Protein AF-A0A661N8D3-F1 (afdb_monomer_lite)

Sequence (312 aa):
MTLRTILSAALLTTVVACGGATPQADSADTAEGDGTEALHVIQIHRPLAAGQRFHVEVEARQLVQTAEAVDNPDEQVIDGFTKDIQVAFAAAVLIREVDDAGRAAQAEMTVETFTDPATGNEILAPGTELVIGWQDDALYVEVNGAAPDAAAMERLHLAFPLERPGSALGDELFGTDTPRAPGETWALHENDVVEDLGDDGYTVTETNLEGETRFVEVSPCGDTECIVLEAAFAAEQAVVAQEWQMAEFEAGRIEALVRIRLPVDAARPVYSEEAMLRGLFAVELHEGDETRQTLVTLSRVRNATYSRLPAE

Structure (mmCIF, N/CA/C/O backbone):
data_AF-A0A661N8D3-F1
#
_entry.id   AF-A0A661N8D3-F1
#
loop_
_atom_site.group_PDB
_atom_site.id
_atom_site.type_symbol
_atom_site.label_atom_id
_atom_site.label_alt_id
_atom_site.label_comp_id
_atom_site.label_asym_id
_atom_site.label_entity_id
_atom_site.label_seq_id
_atom_site.pdbx_PDB_ins_code
_atom_site.Cartn_x
_atom_site.Cartn_y
_atom_site.Cartn_z
_atom_site.occupancy
_atom_site.B_iso_or_equiv
_atom_site.auth_seq_id
_atom_site.auth_comp_id
_atom_site.auth_asym_id
_atom_site.auth_atom_id
_atom_site.pdbx_PDB_model_num
ATOM 1 N N . MET A 1 1 ? 16.935 -5.490 -26.754 1.00 26.64 1 MET A N 1
ATOM 2 C CA . MET A 1 1 ? 15.684 -5.573 -25.971 1.00 26.64 1 MET A CA 1
ATOM 3 C C . MET A 1 1 ? 15.710 -4.359 -25.059 1.00 26.64 1 MET A C 1
ATOM 5 O O . MET A 1 1 ? 16.664 -4.217 -24.316 1.00 26.64 1 MET A O 1
ATOM 9 N N . THR A 1 2 ? 14.831 -3.380 -25.266 1.00 25.19 2 THR A N 1
ATOM 10 C CA . THR A 1 2 ? 14.945 -2.053 -24.629 1.00 25.19 2 THR A CA 1
ATOM 11 C C . THR A 1 2 ? 14.601 -2.110 -23.138 1.00 25.19 2 THR A C 1
ATOM 13 O O . THR A 1 2 ? 13.614 -2.758 -22.780 1.00 25.19 2 THR A O 1
ATOM 16 N N . LEU A 1 3 ? 15.361 -1.366 -22.316 1.00 24.86 3 LEU A N 1
ATOM 17 C CA . LEU A 1 3 ? 15.252 -1.170 -20.851 1.00 24.86 3 LEU A CA 1
ATOM 18 C C . LEU A 1 3 ? 13.801 -1.002 -20.328 1.00 24.86 3 LEU A C 1
ATOM 20 O O . LEU A 1 3 ? 13.484 -1.335 -19.194 1.00 24.86 3 LEU A O 1
ATOM 24 N N . ARG A 1 4 ? 12.885 -0.562 -21.202 1.00 25.77 4 ARG A N 1
ATOM 25 C CA . ARG A 1 4 ? 11.440 -0.383 -20.976 1.00 25.77 4 ARG A CA 1
ATOM 26 C C . ARG A 1 4 ? 10.647 -1.628 -20.542 1.00 25.77 4 ARG A C 1
ATOM 28 O O . ARG A 1 4 ? 9.520 -1.453 -20.099 1.00 25.77 4 ARG A O 1
ATOM 35 N N . THR A 1 5 ? 11.179 -2.845 -20.669 1.00 26.23 5 THR A N 1
ATOM 36 C CA . THR A 1 5 ? 10.395 -4.095 -20.480 1.00 26.23 5 THR A CA 1
ATOM 37 C C . THR A 1 5 ? 10.667 -4.810 -19.145 1.00 26.23 5 THR A C 1
ATOM 39 O O . THR A 1 5 ? 10.106 -5.870 -18.909 1.00 26.23 5 THR A O 1
ATOM 42 N N . ILE A 1 6 ? 11.546 -4.276 -18.288 1.00 29.41 6 ILE A N 1
ATOM 43 C CA . ILE A 1 6 ? 12.192 -5.060 -17.211 1.00 29.41 6 ILE A CA 1
ATOM 44 C C . ILE A 1 6 ? 11.595 -4.800 -15.809 1.00 29.41 6 ILE A C 1
ATOM 46 O O . ILE A 1 6 ? 11.807 -5.578 -14.893 1.00 29.41 6 ILE A O 1
ATOM 50 N N . LEU A 1 7 ? 10.770 -3.766 -15.628 1.00 32.03 7 LEU A N 1
ATOM 51 C CA . LEU A 1 7 ? 10.376 -3.264 -14.297 1.00 32.03 7 LEU A CA 1
ATOM 52 C C . LEU A 1 7 ? 9.053 -3.818 -13.716 1.00 32.03 7 LEU A C 1
ATOM 54 O O . LEU A 1 7 ? 8.391 -3.088 -12.982 1.00 32.03 7 LEU A O 1
ATOM 58 N N . SER A 1 8 ? 8.629 -5.041 -14.055 1.00 30.20 8 SER A N 1
ATOM 59 C CA . SER A 1 8 ? 7.255 -5.508 -13.755 1.00 30.20 8 SER A CA 1
ATOM 60 C C . SER A 1 8 ? 7.133 -6.850 -13.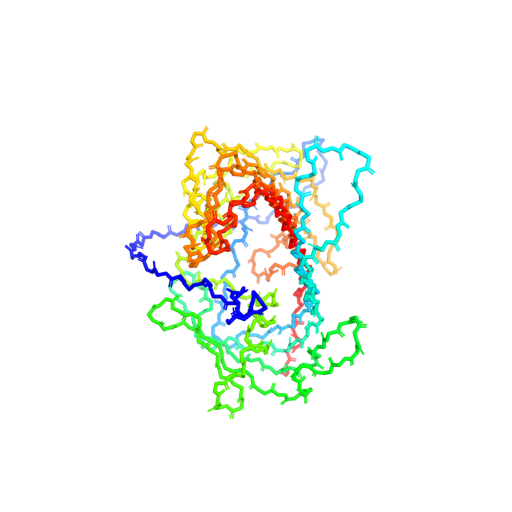018 1.00 30.20 8 SER A C 1
ATOM 62 O O . SER A 1 8 ? 6.081 -7.472 -13.118 1.00 30.20 8 SER A O 1
ATOM 64 N N . ALA A 1 9 ? 8.136 -7.339 -12.283 1.00 28.53 9 ALA A N 1
ATOM 65 C CA . ALA A 1 9 ? 7.948 -8.598 -11.552 1.00 28.53 9 ALA A CA 1
ATOM 66 C C . ALA A 1 9 ? 8.806 -8.707 -10.288 1.00 28.53 9 ALA A C 1
ATOM 68 O O . ALA A 1 9 ? 10.007 -8.933 -10.391 1.00 28.53 9 ALA A O 1
ATOM 69 N N . ALA A 1 10 ? 8.172 -8.645 -9.118 1.00 29.81 10 ALA A N 1
ATOM 70 C CA . ALA A 1 10 ? 8.631 -9.333 -7.915 1.00 29.81 10 ALA A CA 1
ATOM 71 C C . ALA A 1 10 ? 7.440 -10.161 -7.401 1.00 29.81 10 ALA A C 1
ATOM 73 O O . ALA A 1 10 ? 6.351 -9.630 -7.195 1.00 29.81 10 ALA A O 1
ATOM 74 N N . LEU A 1 11 ? 7.631 -11.482 -7.364 1.00 26.36 11 LEU A N 1
ATOM 75 C CA . LEU A 1 11 ? 6.667 -12.520 -6.995 1.00 26.36 11 LEU A CA 1
ATOM 76 C C . LEU A 1 11 ? 7.178 -13.144 -5.686 1.00 26.36 11 LEU A C 1
ATOM 78 O O . LEU A 1 11 ? 8.330 -13.575 -5.650 1.00 26.36 11 LEU A O 1
ATOM 82 N N . LEU A 1 12 ? 6.334 -13.179 -4.654 1.00 25.52 12 LEU A N 1
ATOM 83 C CA . LEU A 1 12 ? 6.641 -13.664 -3.301 1.00 25.52 12 LEU A CA 1
ATOM 84 C C . LEU A 1 12 ? 6.470 -15.194 -3.181 1.00 25.52 12 LEU A C 1
ATOM 86 O O . LEU A 1 12 ? 5.652 -15.782 -3.887 1.00 25.52 12 LEU A O 1
ATOM 90 N N . THR A 1 13 ? 7.208 -15.834 -2.257 1.00 24.78 13 THR A N 1
ATOM 91 C CA . THR A 1 13 ? 7.081 -17.278 -1.940 1.00 24.78 13 THR A CA 1
ATOM 92 C C . THR A 1 13 ? 7.242 -17.608 -0.443 1.00 24.78 13 THR A C 1
ATOM 94 O O . THR A 1 13 ? 8.277 -17.329 0.143 1.00 24.78 13 THR A O 1
ATOM 97 N N . THR A 1 14 ? 6.220 -18.274 0.111 1.00 25.02 14 THR A N 1
ATOM 98 C CA . THR A 1 14 ? 6.056 -19.195 1.271 1.00 25.02 14 THR A CA 1
ATOM 99 C C . THR A 1 14 ? 7.063 -19.301 2.408 1.00 25.02 14 THR A C 1
ATOM 101 O O . THR A 1 14 ? 8.132 -19.881 2.215 1.00 25.02 14 THR A O 1
ATOM 104 N N . VAL A 1 15 ? 6.550 -19.098 3.637 1.00 22.98 15 VAL A N 1
ATOM 105 C CA . VAL A 1 15 ? 6.846 -19.932 4.821 1.00 22.98 15 VAL A CA 1
ATOM 106 C C . VAL A 1 15 ? 5.583 -20.161 5.683 1.00 22.98 15 VAL A C 1
ATOM 108 O O . VAL A 1 15 ? 4.737 -19.293 5.848 1.00 22.98 15 VAL A O 1
ATOM 111 N N . VAL A 1 16 ? 5.455 -21.379 6.220 1.00 26.28 16 VAL A N 1
ATOM 112 C CA . VAL A 1 16 ? 4.363 -21.889 7.071 1.00 26.28 16 VAL A CA 1
ATOM 113 C C . VAL A 1 16 ? 4.779 -21.851 8.545 1.00 26.28 16 VAL A C 1
ATOM 115 O O . VAL A 1 16 ? 5.824 -22.425 8.854 1.00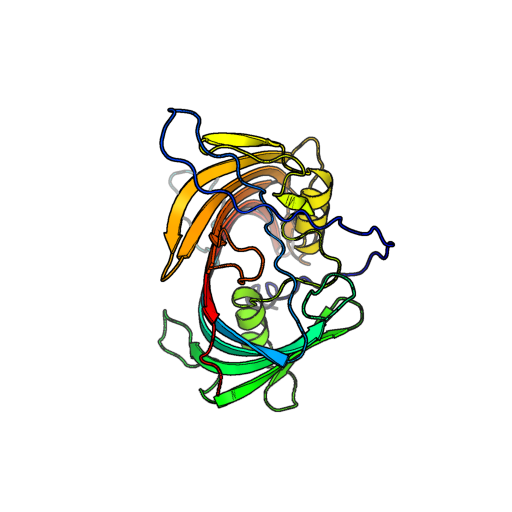 26.28 16 VAL A O 1
ATOM 118 N N . ALA A 1 17 ? 3.937 -21.358 9.469 1.00 23.36 17 ALA A N 1
ATOM 119 C CA . ALA A 1 17 ? 3.956 -21.824 10.867 1.00 23.36 17 ALA A CA 1
ATOM 120 C C . ALA A 1 17 ? 2.696 -21.504 11.705 1.00 23.36 17 ALA A C 1
ATOM 122 O O . ALA A 1 17 ? 1.965 -20.552 11.476 1.00 23.36 17 ALA A O 1
ATOM 123 N N . CYS A 1 18 ? 2.488 -22.369 12.701 1.00 23.41 18 CYS A N 1
ATOM 124 C CA . CYS A 1 18 ? 1.335 -22.562 13.579 1.00 23.41 18 CYS A CA 1
ATOM 125 C C . CYS A 1 18 ? 1.031 -21.453 14.614 1.00 23.41 18 CYS A C 1
ATOM 127 O O . CYS A 1 18 ? 1.876 -21.137 15.443 1.00 23.41 18 CYS A O 1
ATOM 129 N N . GLY A 1 19 ? -0.250 -21.080 14.707 1.00 26.73 19 GLY A N 1
ATOM 130 C CA . GLY A 1 19 ? -1.128 -21.276 15.876 1.00 26.73 19 GLY A CA 1
ATOM 131 C C . GLY A 1 19 ? -0.758 -20.672 17.242 1.00 26.73 19 GLY A C 1
ATOM 132 O O . GLY A 1 19 ? 0.034 -21.244 17.989 1.00 26.73 19 GLY A O 1
ATOM 133 N N . GLY A 1 20 ? -1.523 -19.658 17.664 1.00 27.09 20 GLY A N 1
ATOM 134 C CA . GLY A 1 20 ? -1.639 -19.224 19.061 1.00 27.09 20 GLY A CA 1
ATOM 135 C C . GLY A 1 20 ? -2.880 -18.353 19.291 1.00 27.09 20 GLY A C 1
ATOM 136 O O . GLY A 1 20 ? -3.101 -17.393 18.571 1.00 27.09 20 GLY A O 1
ATOM 137 N N . ALA A 1 21 ? -3.718 -18.719 20.265 1.00 34.16 21 ALA A N 1
ATOM 138 C CA . ALA A 1 21 ? -5.022 -18.108 20.534 1.00 34.16 21 ALA A CA 1
ATOM 139 C C . ALA A 1 21 ? -4.937 -16.771 21.300 1.00 34.16 21 ALA A C 1
ATOM 141 O O . ALA A 1 21 ? -4.253 -16.686 22.321 1.00 34.16 21 ALA A O 1
ATOM 142 N N . THR A 1 22 ? -5.719 -15.777 20.870 1.00 33.00 22 THR A N 1
ATOM 143 C CA . THR A 1 22 ? -5.864 -14.464 21.521 1.00 33.00 22 THR A CA 1
ATOM 144 C C . THR A 1 22 ? -6.922 -14.494 22.637 1.00 33.00 22 THR A C 1
ATOM 146 O O . THR A 1 22 ? -8.022 -15.013 22.421 1.00 33.00 22 THR A O 1
ATOM 149 N N . PRO A 1 23 ? -6.661 -13.924 23.829 1.00 35.78 23 PRO A N 1
ATOM 150 C CA . PRO A 1 23 ? -7.688 -13.707 24.841 1.00 35.78 23 PRO A CA 1
ATOM 151 C C . PRO A 1 23 ? -8.425 -12.376 24.621 1.00 35.78 23 PRO A C 1
ATOM 153 O O . PRO A 1 23 ? -7.822 -11.313 24.506 1.00 35.78 23 PRO A O 1
ATOM 156 N N . GLN A 1 24 ? -9.754 -12.456 24.614 1.00 35.19 24 GLN A N 1
ATOM 157 C CA . GLN A 1 24 ? -10.692 -11.339 24.524 1.00 35.19 24 GLN A CA 1
ATOM 158 C C . GLN A 1 24 ? -10.817 -10.628 25.882 1.00 35.19 24 GLN A C 1
ATOM 160 O O . GLN A 1 24 ? -11.136 -11.267 26.888 1.00 35.19 24 GLN A O 1
ATOM 165 N N . ALA A 1 25 ? -10.589 -9.313 25.914 1.00 36.03 25 ALA A N 1
ATOM 166 C CA . ALA A 1 25 ? -10.802 -8.475 27.091 1.00 36.03 25 ALA A CA 1
ATOM 167 C C . ALA A 1 25 ? -11.920 -7.458 26.818 1.00 36.03 25 ALA A C 1
ATOM 169 O O . ALA A 1 25 ? -11.714 -6.444 26.158 1.00 36.03 25 ALA A O 1
ATOM 170 N N . ASP A 1 26 ? -13.107 -7.746 27.353 1.00 47.44 26 ASP A N 1
ATOM 171 C CA . ASP A 1 26 ? -14.175 -6.765 27.542 1.00 47.44 26 ASP A CA 1
ATOM 172 C C . ASP A 1 26 ? -13.783 -5.810 28.670 1.00 47.44 26 ASP A C 1
ATOM 174 O O . ASP A 1 26 ? -13.480 -6.270 29.772 1.00 47.44 26 ASP A O 1
ATOM 178 N N . SER A 1 27 ? -13.871 -4.498 28.441 1.00 42.62 27 SER A N 1
ATOM 179 C CA . SER A 1 27 ? -14.186 -3.508 29.481 1.00 42.62 27 SER A CA 1
ATOM 180 C C . SER A 1 27 ? -14.559 -2.168 28.853 1.00 42.62 27 SER A C 1
ATOM 182 O O . SER A 1 27 ? -13.702 -1.406 28.416 1.00 42.62 27 SER A O 1
ATOM 184 N N . ALA A 1 28 ? -15.857 -1.873 28.862 1.00 55.47 28 ALA A N 1
ATOM 185 C CA . ALA A 1 28 ? -16.358 -0.510 28.824 1.00 55.47 28 ALA A CA 1
ATOM 186 C C . ALA A 1 28 ? -16.427 0.003 30.265 1.00 55.47 28 ALA A C 1
ATOM 188 O O . ALA A 1 28 ? -17.117 -0.599 31.087 1.00 55.47 28 ALA A O 1
ATOM 189 N N . ASP A 1 29 ? -15.770 1.121 30.563 1.00 40.91 29 ASP A N 1
ATOM 190 C CA . ASP A 1 29 ? -16.223 1.984 31.648 1.00 40.91 29 ASP A CA 1
ATOM 191 C C . ASP A 1 29 ? -15.897 3.446 31.345 1.00 40.91 29 ASP A C 1
ATOM 193 O O . ASP A 1 29 ? -14.836 3.787 30.827 1.00 40.91 29 ASP A O 1
ATOM 197 N N . THR A 1 30 ? -16.879 4.300 31.606 1.00 54.81 30 THR A N 1
ATOM 198 C CA . THR A 1 30 ? -16.889 5.718 31.237 1.00 54.81 30 THR A CA 1
ATOM 199 C C . THR A 1 30 ? -16.502 6.520 32.475 1.00 54.81 30 THR A C 1
ATOM 201 O O . THR A 1 30 ? -17.217 6.454 33.473 1.00 54.81 30 THR A O 1
ATOM 204 N N . ALA A 1 31 ? -15.408 7.288 32.435 1.00 44.09 31 ALA A N 1
ATOM 205 C CA . ALA A 1 31 ? -15.015 8.150 33.551 1.00 44.09 31 ALA A CA 1
ATOM 206 C C . ALA A 1 31 ? -14.501 9.522 33.088 1.00 44.09 31 ALA A C 1
ATOM 208 O O . ALA A 1 31 ? -13.567 9.636 32.299 1.00 44.09 31 ALA A O 1
ATOM 209 N N . GLU A 1 32 ? -15.123 10.568 33.633 1.00 48.38 32 GLU A N 1
ATOM 210 C CA . GLU A 1 32 ? -14.649 11.950 33.616 1.00 48.38 32 GLU A CA 1
ATOM 211 C C . GLU A 1 32 ? -13.394 12.117 34.500 1.00 48.38 32 GLU A C 1
ATOM 213 O O . GLU A 1 32 ? -13.452 11.876 35.703 1.00 48.38 32 GLU A O 1
ATOM 218 N N . GLY A 1 33 ? -12.307 12.638 33.917 1.00 61.38 33 GLY A N 1
ATOM 219 C CA . GLY A 1 33 ? -11.359 13.557 34.568 1.00 61.38 33 GLY A CA 1
ATOM 220 C C . GLY A 1 33 ? -10.246 13.001 35.474 1.00 61.38 33 GLY A C 1
ATOM 221 O O . GLY A 1 33 ? -10.406 12.939 36.686 1.00 61.38 33 GLY A O 1
ATOM 222 N N . ASP A 1 34 ? -9.055 12.810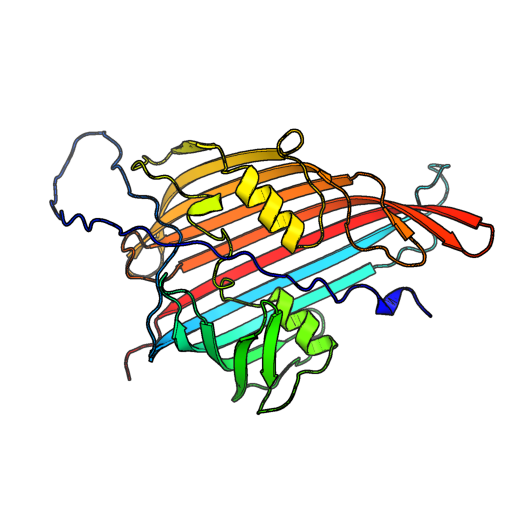 34.905 1.00 44.12 34 ASP A N 1
ATOM 223 C CA . ASP A 1 34 ? -7.736 13.179 35.455 1.00 44.12 34 ASP A CA 1
ATOM 224 C C . ASP A 1 34 ? -6.795 13.274 34.241 1.00 44.12 34 ASP A C 1
ATOM 226 O O . ASP A 1 34 ? -7.039 12.603 33.243 1.00 44.12 34 ASP A O 1
ATOM 230 N N . GLY A 1 35 ? -5.757 14.105 34.260 1.00 58.28 35 GLY A N 1
ATOM 231 C CA . GLY A 1 35 ? -4.851 14.328 33.117 1.00 58.28 35 GLY A CA 1
ATOM 232 C C . GLY A 1 35 ? -3.951 13.133 32.764 1.00 58.28 35 GLY A C 1
ATOM 233 O O . GLY A 1 35 ? -2.831 13.335 32.308 1.00 58.28 35 GLY A O 1
ATOM 234 N N . THR A 1 36 ? -4.406 11.910 33.029 1.00 66.88 36 THR A N 1
ATOM 235 C CA . THR A 1 36 ? -3.768 10.670 32.599 1.00 66.88 36 THR A CA 1
ATOM 236 C C . THR A 1 36 ? -4.263 10.387 31.190 1.00 66.88 36 THR A C 1
ATOM 238 O O . THR A 1 36 ? -5.453 10.143 30.990 1.00 66.88 36 THR A O 1
ATOM 241 N N . GLU A 1 37 ? -3.373 10.483 30.208 1.00 83.06 37 GLU A N 1
ATOM 242 C CA . GLU A 1 37 ? -3.698 10.121 28.831 1.00 83.06 37 GLU A CA 1
ATOM 243 C C . GLU A 1 37 ? -4.221 8.678 28.789 1.00 83.06 37 GLU A C 1
ATOM 245 O O . GLU A 1 37 ? -3.672 7.784 29.441 1.00 83.06 37 GLU A O 1
ATOM 250 N N . ALA A 1 38 ? -5.334 8.467 28.083 1.00 91.44 38 ALA A N 1
ATOM 251 C CA . ALA A 1 38 ? -5.945 7.152 27.973 1.00 91.44 38 ALA A CA 1
ATOM 252 C C . ALA A 1 38 ? -4.974 6.187 27.277 1.00 91.44 38 ALA A C 1
ATOM 254 O O . ALA A 1 38 ? -4.343 6.535 26.280 1.00 91.44 38 ALA A O 1
ATOM 255 N N . LEU A 1 39 ? -4.857 4.972 27.813 1.00 95.75 39 LEU A N 1
ATOM 256 C CA . LEU A 1 39 ? -4.100 3.901 27.176 1.00 95.75 39 LEU A CA 1
ATOM 257 C C . LEU A 1 39 ? -4.981 3.196 26.146 1.00 95.75 39 LEU A C 1
ATOM 259 O O . LEU A 1 39 ? -6.131 2.862 26.431 1.00 95.75 39 LEU A O 1
ATOM 263 N N . HIS A 1 40 ? -4.416 2.918 24.977 1.00 95.44 40 HIS A N 1
ATOM 264 C CA . HIS A 1 40 ? -5.097 2.259 23.871 1.00 95.44 40 HIS A CA 1
ATOM 265 C C . HIS A 1 40 ? -4.369 0.977 23.482 1.00 95.44 40 HIS A C 1
ATOM 267 O O . HIS A 1 40 ? -3.147 0.964 23.352 1.00 95.44 40 HIS A O 1
ATOM 273 N N . VAL A 1 41 ? -5.122 -0.104 23.272 1.00 94.19 41 VAL A N 1
ATOM 274 C CA . VAL A 1 41 ? -4.587 -1.303 22.619 1.00 94.19 41 VAL A CA 1
ATOM 275 C C . VAL A 1 41 ? -4.326 -0.952 21.160 1.00 94.19 41 VAL A C 1
ATOM 277 O O . VAL A 1 41 ? -5.237 -0.519 20.451 1.00 94.19 41 VAL A O 1
ATOM 280 N N . ILE A 1 42 ? -3.080 -1.119 20.728 1.00 94.31 42 ILE A N 1
ATOM 281 C CA . ILE A 1 42 ? -2.699 -0.930 19.337 1.00 94.31 42 ILE A CA 1
ATOM 282 C C . ILE A 1 42 ? -2.846 -2.279 18.652 1.00 94.31 42 ILE A C 1
ATOM 284 O O . ILE A 1 42 ? -2.098 -3.204 18.934 1.00 94.31 42 ILE A O 1
ATOM 288 N N . GLN A 1 43 ? -3.854 -2.377 17.796 1.00 92.50 43 GLN A N 1
ATOM 289 C CA . GLN A 1 43 ? -4.079 -3.534 16.947 1.00 92.50 43 GLN A CA 1
ATOM 290 C C . GLN A 1 43 ? -4.243 -2.990 15.530 1.00 92.50 43 GLN A C 1
ATOM 292 O O . GLN A 1 43 ? -5.102 -2.135 15.316 1.00 92.50 43 GLN A O 1
ATOM 297 N N . ILE A 1 44 ? -3.407 -3.415 14.602 1.00 92.00 44 ILE A N 1
ATOM 298 C CA . ILE A 1 44 ? -3.337 -2.954 13.217 1.00 92.00 44 ILE A CA 1
ATOM 299 C C . ILE A 1 44 ? -4.039 -3.964 12.327 1.00 92.00 44 ILE A C 1
ATOM 301 O O . ILE A 1 44 ? -4.855 -3.562 11.498 1.00 92.00 44 ILE A O 1
ATOM 305 N N . HIS A 1 45 ? -3.806 -5.260 12.565 1.00 91.19 45 HIS A N 1
ATOM 306 C CA . HIS A 1 45 ? -4.530 -6.311 11.873 1.00 91.19 45 HIS A CA 1
ATOM 307 C C . HIS A 1 45 ? -6.016 -6.227 12.230 1.00 91.19 45 HIS A C 1
ATOM 309 O O . HIS A 1 45 ? -6.422 -6.143 13.399 1.00 91.19 45 HIS A O 1
ATOM 315 N N . ARG A 1 46 ? -6.855 -6.229 11.196 1.00 91.31 46 ARG A N 1
ATOM 316 C CA . ARG A 1 46 ? -8.313 -6.167 11.308 1.00 91.31 46 ARG A CA 1
ATOM 317 C C . ARG A 1 46 ? -8.903 -7.415 10.662 1.00 91.31 46 ARG A C 1
ATOM 319 O O . ARG A 1 46 ? -9.172 -7.388 9.461 1.00 91.31 46 ARG A O 1
ATOM 326 N N . PRO A 1 47 ? -9.133 -8.491 11.443 1.00 92.25 47 PRO A N 1
ATOM 327 C CA . PRO A 1 47 ? -9.686 -9.731 10.920 1.00 92.25 47 PRO A CA 1
ATOM 328 C C . PRO A 1 47 ? -10.975 -9.494 10.130 1.00 92.25 47 PRO A C 1
ATOM 330 O O . PRO A 1 47 ? -11.934 -8.889 10.619 1.00 92.25 47 PRO A O 1
ATOM 333 N N . LEU A 1 48 ? -10.983 -9.987 8.899 1.00 92.88 48 LEU A N 1
ATOM 334 C CA . LEU A 1 48 ? -12.112 -9.974 7.987 1.00 92.88 48 LEU A CA 1
ATOM 335 C C . LEU A 1 48 ? -12.941 -11.251 8.149 1.00 92.88 48 LEU A C 1
ATOM 337 O O . LEU A 1 48 ? -12.481 -12.274 8.659 1.00 92.88 48 LEU A O 1
ATOM 341 N N . ALA A 1 49 ? -14.178 -11.206 7.661 1.00 94.50 49 ALA A N 1
ATOM 342 C CA . ALA A 1 49 ? -15.056 -12.368 7.588 1.00 94.50 49 ALA A CA 1
ATOM 343 C C . ALA A 1 49 ? -15.527 -12.634 6.154 1.00 94.50 49 ALA A C 1
ATOM 345 O O . ALA A 1 49 ? -15.776 -11.708 5.380 1.00 94.50 49 ALA A O 1
ATOM 346 N N . ALA A 1 50 ? -15.742 -13.907 5.813 1.00 96.38 50 ALA A N 1
ATOM 347 C CA . ALA A 1 50 ? -16.421 -14.272 4.573 1.00 96.38 50 ALA A CA 1
ATOM 348 C C . ALA A 1 50 ? -17.815 -13.618 4.503 1.00 96.38 50 ALA A C 1
ATOM 350 O O . ALA A 1 50 ? -18.585 -13.638 5.466 1.00 96.38 50 ALA A O 1
ATOM 351 N N . GLY A 1 51 ? -18.137 -13.026 3.355 1.00 95.69 51 GLY A N 1
ATOM 352 C CA . GLY A 1 51 ? -19.350 -12.238 3.142 1.00 95.69 51 GLY A CA 1
ATOM 353 C C . GLY A 1 51 ? -19.237 -10.767 3.555 1.00 95.69 51 GLY A C 1
ATOM 354 O O . GLY A 1 51 ? -20.159 -10.000 3.272 1.00 95.69 51 GLY A O 1
ATOM 355 N N . GLN A 1 52 ? -18.136 -10.346 4.187 1.00 94.44 52 GLN A N 1
ATOM 356 C CA . GLN A 1 52 ? -17.907 -8.941 4.517 1.00 94.44 52 GLN A CA 1
ATOM 357 C C . GLN A 1 52 ? -17.790 -8.096 3.247 1.00 94.44 52 GLN A C 1
ATOM 359 O O . GLN A 1 52 ? -17.141 -8.490 2.277 1.00 94.44 52 GLN A O 1
ATOM 364 N N . ARG A 1 53 ? -18.418 -6.916 3.283 1.00 95.31 53 ARG A N 1
ATOM 365 C CA . ARG A 1 53 ? -18.431 -5.944 2.190 1.00 95.31 53 ARG A CA 1
ATOM 366 C C . ARG A 1 53 ? -17.882 -4.609 2.660 1.00 95.31 53 ARG A C 1
ATOM 368 O O . ARG A 1 53 ? -18.251 -4.126 3.733 1.00 95.31 53 ARG A O 1
ATOM 375 N N . PHE A 1 54 ? -17.038 -4.001 1.848 1.00 94.56 54 PHE A N 1
ATOM 376 C CA . PHE A 1 54 ? -16.537 -2.652 2.074 1.00 94.56 54 PHE A CA 1
ATOM 377 C C . PHE A 1 54 ? -16.171 -2.006 0.746 1.00 94.56 54 PHE A C 1
ATOM 379 O O . PHE A 1 54 ? -16.120 -2.658 -0.292 1.00 94.56 54 PHE A O 1
ATOM 386 N N . HIS A 1 55 ? -15.975 -0.705 0.787 1.00 95.88 55 HIS A N 1
ATOM 387 C CA . HIS A 1 55 ? -15.516 0.101 -0.321 1.00 95.88 55 HIS A CA 1
ATOM 388 C C . HIS A 1 55 ? -14.071 0.503 -0.069 1.00 95.88 55 HIS A C 1
ATOM 390 O O . HIS A 1 55 ? -13.687 0.725 1.084 1.00 95.88 55 HIS A O 1
ATOM 396 N N . VAL A 1 56 ? -13.282 0.557 -1.134 1.00 96.56 56 VAL A N 1
ATOM 397 C CA . VAL A 1 56 ? -11.892 0.992 -1.084 1.00 96.56 56 VAL A CA 1
ATOM 398 C C . VAL A 1 56 ? -11.621 2.023 -2.165 1.00 96.56 56 VAL A C 1
ATOM 400 O O . VAL A 1 56 ? -12.049 1.851 -3.306 1.00 96.56 56 VAL A O 1
ATOM 403 N N . GLU A 1 57 ? -10.869 3.060 -1.809 1.00 97.88 57 GLU A N 1
ATOM 404 C CA . GLU A 1 57 ? -10.292 4.033 -2.736 1.00 97.88 57 GLU A CA 1
ATOM 405 C C . GLU A 1 57 ? -8.780 4.047 -2.547 1.00 97.88 57 GLU A C 1
ATOM 407 O O . GLU A 1 57 ? -8.305 4.149 -1.416 1.00 97.88 57 GLU A O 1
ATOM 412 N N . VAL A 1 58 ? -8.027 3.953 -3.640 1.00 97.62 58 VAL A N 1
ATOM 413 C CA . VAL A 1 58 ? -6.567 3.970 -3.650 1.00 97.62 58 VAL A CA 1
ATOM 414 C C . VAL A 1 58 ? -6.057 4.954 -4.694 1.00 97.62 58 VAL A C 1
ATOM 416 O O . VAL A 1 58 ? -6.381 4.860 -5.878 1.00 97.62 58 VAL A O 1
ATOM 419 N N . GLU A 1 59 ? -5.188 5.857 -4.262 1.00 98.12 59 GLU A N 1
ATOM 420 C CA . GLU A 1 59 ? -4.339 6.661 -5.132 1.00 98.12 59 GLU A CA 1
ATOM 421 C C . GLU A 1 59 ? -2.895 6.205 -4.950 1.00 98.12 59 GLU A C 1
ATOM 423 O O . GLU A 1 59 ? -2.355 6.255 -3.846 1.00 98.12 59 GLU A O 1
ATOM 428 N N . ALA A 1 60 ? -2.251 5.762 -6.024 1.00 97.06 60 ALA A N 1
ATOM 429 C CA . ALA A 1 60 ? -0.880 5.278 -5.969 1.00 97.06 60 ALA A CA 1
ATOM 430 C C . ALA A 1 60 ? -0.026 5.869 -7.089 1.00 97.06 60 ALA A C 1
ATOM 432 O O . ALA A 1 60 ? -0.492 6.118 -8.203 1.00 97.06 60 ALA A O 1
ATOM 433 N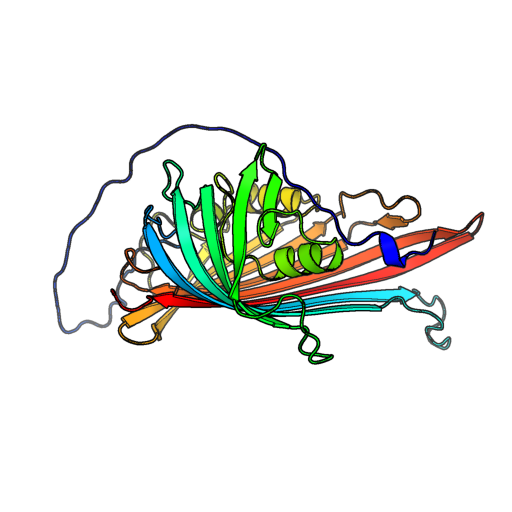 N . ARG A 1 61 ? 1.259 6.071 -6.800 1.00 96.50 61 ARG A N 1
ATOM 434 C CA . ARG A 1 61 ? 2.263 6.496 -7.769 1.00 96.50 61 ARG A CA 1
ATOM 435 C C . ARG A 1 61 ? 3.571 5.766 -7.536 1.00 96.50 61 ARG A C 1
ATOM 437 O O . ARG A 1 61 ? 4.074 5.745 -6.419 1.00 96.50 61 ARG A O 1
ATOM 444 N N . GLN A 1 62 ? 4.160 5.260 -8.610 1.00 95.75 62 GLN A N 1
ATOM 445 C CA . GLN A 1 62 ? 5.534 4.785 -8.639 1.00 95.75 62 GLN A CA 1
ATOM 446 C C . GLN A 1 62 ? 6.326 5.600 -9.656 1.00 95.75 62 GLN A C 1
ATOM 448 O O . GLN A 1 62 ? 6.014 5.596 -10.845 1.00 95.75 62 GLN A O 1
ATOM 453 N N . LEU A 1 63 ? 7.385 6.250 -9.192 1.00 94.44 63 LEU A N 1
ATOM 454 C CA . LEU A 1 63 ? 8.333 6.985 -10.008 1.00 94.44 63 LEU A CA 1
ATOM 455 C C . LEU A 1 63 ? 9.707 6.323 -9.900 1.00 94.44 63 LEU A C 1
ATOM 457 O O . LEU A 1 63 ? 10.257 6.201 -8.811 1.00 94.44 63 LEU A O 1
ATOM 461 N N . VAL A 1 64 ? 10.260 5.928 -11.040 1.00 92.50 64 VAL A N 1
ATOM 462 C CA . VAL A 1 64 ? 11.643 5.472 -11.181 1.00 92.50 64 VAL A CA 1
ATOM 463 C C . VAL A 1 64 ? 12.351 6.433 -12.113 1.00 92.50 64 VAL A C 1
ATOM 465 O O . VAL A 1 64 ? 11.884 6.648 -13.234 1.00 92.50 64 VAL A O 1
ATOM 468 N N . GLN A 1 65 ? 13.461 7.010 -11.668 1.00 90.88 65 GLN A N 1
ATOM 469 C CA . GLN A 1 65 ? 14.291 7.883 -12.491 1.00 90.88 65 GLN A CA 1
ATOM 470 C C . GLN A 1 65 ? 15.727 7.388 -12.463 1.00 90.88 65 GLN A C 1
ATOM 472 O O . GLN A 1 65 ? 16.241 7.029 -11.406 1.00 90.88 65 GLN A O 1
ATOM 477 N N . THR A 1 66 ? 16.383 7.396 -13.617 1.00 88.06 66 THR A N 1
ATOM 478 C CA . THR A 1 66 ? 17.833 7.260 -13.687 1.00 88.06 66 THR A CA 1
ATOM 479 C C . THR A 1 66 ? 18.458 8.616 -13.974 1.00 88.06 66 THR A C 1
ATOM 481 O O . THR A 1 66 ? 17.964 9.383 -14.803 1.00 88.06 66 THR A O 1
ATOM 484 N N . ALA A 1 67 ? 19.544 8.914 -13.276 1.00 83.25 67 ALA A N 1
ATOM 485 C CA . ALA A 1 67 ? 20.409 10.044 -13.557 1.00 83.25 67 ALA A CA 1
ATOM 486 C C . ALA A 1 67 ? 21.825 9.507 -13.761 1.00 83.25 67 ALA A C 1
ATOM 488 O O . ALA A 1 67 ? 22.367 8.864 -12.860 1.00 83.25 67 ALA A O 1
ATOM 489 N N . GLU A 1 68 ? 22.412 9.760 -14.932 1.00 76.19 68 GLU A N 1
ATOM 490 C CA . GLU A 1 68 ? 23.823 9.444 -15.162 1.00 76.19 68 GLU A CA 1
ATOM 491 C C . GLU A 1 68 ? 24.671 10.182 -14.119 1.00 76.19 68 GLU A C 1
ATOM 493 O O . GLU A 1 68 ? 24.486 11.383 -13.886 1.00 76.19 68 GLU A O 1
ATOM 498 N N . ALA A 1 69 ? 25.575 9.455 -13.459 1.00 64.44 69 ALA A N 1
ATOM 499 C CA . ALA A 1 69 ? 26.547 10.073 -12.576 1.00 64.44 69 ALA A CA 1
ATOM 500 C C . ALA A 1 69 ? 27.545 10.826 -13.462 1.00 64.44 69 ALA A C 1
ATOM 502 O O . ALA A 1 69 ? 28.379 10.223 -14.132 1.00 64.44 69 ALA A O 1
ATOM 503 N N . VAL A 1 70 ? 27.413 12.149 -13.533 1.00 57.84 70 VAL A N 1
ATOM 504 C CA . VAL A 1 70 ? 28.327 12.961 -14.333 1.00 57.84 70 VAL A CA 1
ATOM 505 C C . VAL A 1 70 ? 29.605 13.175 -13.524 1.00 57.84 70 VAL A C 1
ATOM 507 O O . VAL A 1 70 ? 29.592 13.883 -12.518 1.00 57.84 70 VAL A O 1
ATOM 510 N N . ASP A 1 71 ? 30.723 12.600 -13.975 1.00 59.09 71 ASP A N 1
ATOM 511 C CA . ASP A 1 71 ? 32.062 12.860 -13.411 1.00 59.09 71 ASP A CA 1
ATOM 512 C C . ASP A 1 71 ? 32.459 14.350 -13.502 1.00 59.09 71 ASP A C 1
ATOM 514 O O . ASP A 1 71 ? 33.372 14.820 -12.818 1.00 59.09 71 ASP A O 1
ATOM 518 N N . ASN A 1 72 ? 31.764 15.113 -14.350 1.00 55.75 72 ASN A N 1
ATOM 519 C CA . ASN A 1 72 ? 31.980 16.527 -14.594 1.00 55.75 72 ASN A CA 1
ATOM 520 C C . ASN A 1 72 ? 30.719 17.357 -14.257 1.00 55.75 72 ASN A C 1
ATOM 522 O O . ASN A 1 72 ? 29.727 17.265 -14.975 1.00 55.75 72 ASN A O 1
ATOM 526 N N . PRO A 1 73 ? 30.738 18.235 -13.236 1.00 55.19 73 PRO A N 1
ATOM 527 C CA . PRO A 1 73 ? 29.568 19.029 -12.838 1.00 55.19 73 PRO A CA 1
ATOM 528 C C . PRO A 1 73 ? 29.058 20.013 -13.912 1.00 55.19 73 PRO A C 1
ATOM 530 O O . PRO A 1 73 ? 27.978 20.578 -13.740 1.00 55.19 73 PRO A O 1
ATOM 533 N N . ASP A 1 74 ? 29.813 20.226 -14.999 1.00 56.56 74 ASP A N 1
ATOM 534 C CA . ASP A 1 74 ? 29.449 21.110 -16.114 1.00 56.56 74 ASP A CA 1
ATOM 535 C C . ASP A 1 74 ? 28.814 20.376 -17.320 1.00 56.56 74 ASP A C 1
ATOM 537 O O . ASP A 1 74 ? 28.348 21.030 -18.259 1.00 56.56 74 ASP A O 1
ATOM 541 N N . GLU A 1 75 ? 28.778 19.039 -17.328 1.00 53.09 75 GLU A N 1
ATOM 542 C CA . GLU A 1 75 ? 28.087 18.258 -18.363 1.00 53.09 75 GLU A CA 1
ATOM 543 C C . GLU A 1 75 ? 26.616 18.040 -17.972 1.00 53.09 75 GLU A C 1
ATOM 545 O O . GLU A 1 75 ? 26.287 17.604 -16.870 1.00 53.09 75 GLU A O 1
ATOM 550 N N . GLN A 1 76 ? 25.695 18.403 -18.871 1.00 53.44 76 GLN A N 1
ATOM 551 C CA . GLN A 1 76 ? 24.268 18.141 -18.667 1.00 53.44 76 GLN A CA 1
ATOM 552 C C . GLN A 1 76 ? 24.019 16.633 -18.693 1.00 53.44 76 GLN A C 1
ATOM 554 O O . GLN A 1 76 ? 24.600 15.941 -19.514 1.00 53.44 76 GLN A O 1
ATOM 559 N N . VAL A 1 77 ? 23.118 16.142 -17.842 1.00 55.88 77 VAL A N 1
ATOM 560 C CA . VAL A 1 77 ? 22.586 14.772 -17.903 1.00 55.88 77 VAL A CA 1
ATOM 561 C C . VAL A 1 77 ? 21.863 14.609 -19.247 1.00 55.88 77 VAL A C 1
ATOM 563 O O . VAL A 1 77 ? 20.836 15.259 -19.455 1.00 55.88 77 VAL A O 1
ATOM 566 N N . ILE A 1 78 ? 22.420 13.830 -20.184 1.00 53.53 78 ILE A N 1
ATOM 567 C CA . ILE A 1 78 ? 21.943 13.821 -21.583 1.00 53.53 78 ILE A CA 1
ATOM 568 C C . ILE A 1 78 ? 20.885 12.737 -21.849 1.00 53.53 78 ILE A C 1
ATOM 570 O O . ILE A 1 78 ? 20.045 12.958 -22.716 1.00 53.53 78 ILE A O 1
ATOM 574 N N . ASP A 1 79 ? 20.810 11.640 -21.088 1.00 66.44 79 ASP A N 1
ATOM 575 C CA . ASP A 1 79 ? 19.768 10.618 -21.301 1.00 66.44 79 ASP A CA 1
ATOM 576 C C . ASP A 1 79 ? 19.406 9.870 -20.003 1.00 66.44 79 ASP A C 1
ATOM 578 O O . ASP A 1 79 ? 20.091 8.950 -19.565 1.00 66.44 79 ASP A O 1
ATOM 582 N N . GLY A 1 80 ? 18.297 10.262 -19.370 1.00 74.88 80 GLY A N 1
ATOM 583 C CA . GLY A 1 80 ? 17.731 9.567 -18.210 1.00 74.88 80 GLY A CA 1
ATOM 584 C C . GLY A 1 80 ? 16.485 8.764 -18.584 1.00 74.88 80 GLY A C 1
ATOM 585 O O . GLY A 1 80 ? 15.610 9.243 -19.310 1.00 74.88 80 GLY A O 1
ATOM 586 N N . PHE A 1 81 ? 16.351 7.550 -18.056 1.00 84.50 81 PHE A N 1
ATOM 587 C CA . PHE A 1 81 ? 15.101 6.802 -18.110 1.00 84.50 81 PHE A CA 1
ATOM 588 C C . PHE A 1 81 ? 14.181 7.285 -16.988 1.00 84.50 81 PHE A C 1
ATOM 590 O O . PHE A 1 81 ? 14.573 7.355 -15.828 1.00 84.50 81 PHE A O 1
ATOM 597 N N . THR A 1 82 ? 12.936 7.614 -17.326 1.00 91.19 82 THR A N 1
ATOM 598 C CA . THR A 1 82 ? 11.882 7.878 -16.341 1.00 91.19 82 THR A CA 1
ATOM 599 C C . THR A 1 82 ? 10.712 6.941 -16.599 1.00 91.19 82 THR A C 1
ATOM 601 O O . THR A 1 82 ? 10.180 6.893 -17.711 1.00 91.19 82 THR A O 1
ATOM 604 N N . LYS A 1 83 ? 10.297 6.215 -15.561 1.00 92.31 83 LYS A N 1
ATOM 605 C CA . LYS A 1 83 ? 9.050 5.450 -15.512 1.00 92.31 83 LYS A CA 1
ATOM 606 C C . LYS A 1 83 ? 8.181 6.042 -14.414 1.00 92.31 83 LYS A C 1
ATOM 608 O O . LYS A 1 83 ? 8.547 5.984 -13.250 1.00 92.31 83 LYS A O 1
ATOM 613 N N . ASP A 1 84 ? 7.050 6.612 -14.801 1.00 95.50 84 ASP A N 1
ATOM 614 C CA . ASP A 1 84 ? 6.062 7.193 -13.893 1.00 95.50 84 ASP A CA 1
ATOM 615 C C . ASP A 1 84 ? 4.742 6.454 -14.111 1.00 95.50 84 ASP A C 1
ATOM 617 O O . ASP A 1 84 ? 4.157 6.535 -15.192 1.00 95.50 84 ASP A O 1
ATOM 621 N N . ILE A 1 85 ? 4.326 5.666 -13.124 1.00 96.31 85 ILE A N 1
ATOM 622 C CA . ILE A 1 85 ? 3.035 4.982 -13.108 1.00 96.31 85 ILE A CA 1
ATOM 623 C C . ILE A 1 85 ? 2.180 5.665 -12.058 1.00 96.31 85 ILE A C 1
ATOM 625 O O . ILE A 1 85 ? 2.604 5.791 -10.912 1.00 96.31 85 ILE A O 1
ATOM 629 N N . GLN A 1 86 ? 0.970 6.055 -12.439 1.00 97.69 86 GLN A N 1
ATOM 630 C CA . GLN A 1 86 ? -0.024 6.614 -11.534 1.00 97.69 86 GLN A CA 1
ATOM 631 C C . GLN A 1 86 ? -1.322 5.825 -11.661 1.00 97.69 86 GLN A C 1
ATOM 633 O O . GLN A 1 86 ? -1.680 5.373 -12.751 1.00 97.69 86 GLN A O 1
ATOM 638 N N . VAL A 1 87 ? -2.014 5.663 -10.540 1.00 97.94 87 VAL A N 1
ATOM 639 C CA . VAL A 1 87 ? -3.264 4.918 -10.443 1.00 97.94 87 VAL A CA 1
ATOM 640 C C . VAL A 1 87 ? -4.226 5.667 -9.534 1.00 97.94 87 VAL A C 1
ATOM 642 O O . VAL A 1 87 ? -3.865 6.021 -8.416 1.00 97.94 87 VAL A O 1
ATOM 645 N N . ALA A 1 88 ? -5.454 5.858 -10.010 1.00 98.31 88 ALA A N 1
ATOM 646 C CA . ALA A 1 88 ? -6.623 6.088 -9.171 1.00 98.31 88 ALA A CA 1
ATOM 647 C C . ALA A 1 88 ? -7.551 4.880 -9.322 1.00 98.31 88 ALA A C 1
ATOM 649 O O . ALA A 1 88 ? -8.001 4.577 -10.434 1.00 98.31 88 ALA A O 1
ATOM 650 N N . PHE A 1 89 ? -7.791 4.181 -8.218 1.00 98.38 89 PHE A N 1
ATOM 651 C CA . PHE A 1 89 ? -8.568 2.953 -8.138 1.00 98.38 89 PHE A CA 1
ATOM 652 C C . PHE A 1 89 ? -9.666 3.098 -7.084 1.00 98.38 89 PHE A C 1
ATOM 654 O O . PHE A 1 89 ? -9.404 3.561 -5.983 1.00 98.38 89 PHE A O 1
ATOM 661 N N . ALA A 1 90 ? -10.887 2.693 -7.405 1.00 98.31 90 ALA A N 1
ATOM 662 C CA . ALA A 1 90 ? -11.978 2.568 -6.453 1.00 98.31 90 ALA A CA 1
ATOM 663 C C . ALA A 1 90 ? -12.782 1.311 -6.773 1.00 98.31 90 ALA A C 1
ATOM 665 O O . ALA A 1 90 ? -13.040 1.027 -7.951 1.00 98.31 90 ALA A O 1
ATOM 666 N N . ALA A 1 91 ? -13.170 0.559 -5.746 1.00 98.06 91 ALA A N 1
ATOM 667 C CA . ALA A 1 91 ? -13.931 -0.669 -5.920 1.00 98.06 91 ALA A CA 1
ATOM 668 C C . ALA A 1 91 ? -14.798 -1.014 -4.706 1.00 98.06 91 ALA A C 1
ATOM 670 O O . ALA A 1 91 ? -14.442 -0.760 -3.553 1.00 98.06 91 ALA A O 1
ATOM 671 N N . ALA A 1 92 ? -15.910 -1.693 -4.982 1.00 97.38 92 ALA A N 1
ATOM 672 C CA . ALA A 1 92 ? -16.666 -2.421 -3.976 1.00 97.38 92 ALA A CA 1
ATOM 673 C C . ALA A 1 92 ? -16.056 -3.817 -3.804 1.00 97.38 92 ALA A C 1
ATOM 675 O O . ALA A 1 92 ? -15.950 -4.568 -4.771 1.00 97.38 92 ALA A O 1
ATOM 676 N N . VAL A 1 93 ? -15.676 -4.172 -2.580 1.00 96.62 93 VAL A N 1
ATOM 677 C CA . VAL A 1 93 ? -15.013 -5.433 -2.232 1.00 96.62 93 VAL A CA 1
ATOM 678 C C . VAL A 1 93 ? -15.986 -6.357 -1.505 1.00 96.62 93 VAL A C 1
ATOM 680 O O . VAL A 1 93 ? -16.705 -5.933 -0.596 1.00 96.62 93 VAL A O 1
ATOM 683 N N . LEU A 1 94 ? -15.975 -7.637 -1.875 1.00 96.56 94 LEU A N 1
ATOM 684 C CA . LEU A 1 94 ? -16.652 -8.732 -1.190 1.00 96.56 94 LEU A CA 1
ATOM 685 C C . LEU A 1 94 ? -15.636 -9.816 -0.830 1.00 96.56 94 LEU A C 1
ATOM 687 O O . LEU A 1 94 ? -15.076 -10.476 -1.704 1.00 96.56 94 LEU A O 1
ATOM 691 N N . ILE A 1 95 ? -15.445 -10.051 0.463 1.00 96.50 95 ILE A N 1
ATOM 692 C CA . ILE A 1 95 ? -14.573 -11.124 0.940 1.00 96.50 95 ILE A CA 1
ATOM 693 C C . ILE A 1 95 ? -15.265 -12.469 0.728 1.00 96.50 95 ILE A C 1
ATOM 695 O O . ILE A 1 95 ? -16.390 -12.682 1.189 1.00 96.50 95 ILE A O 1
ATOM 699 N N . ARG A 1 96 ? -14.601 -13.382 0.016 1.00 97.50 96 ARG A N 1
ATOM 700 C CA . ARG A 1 96 ? -15.112 -14.727 -0.273 1.00 97.50 96 ARG A CA 1
ATOM 701 C C . ARG A 1 96 ? -14.595 -15.742 0.723 1.00 97.50 96 ARG A C 1
ATOM 703 O O . ARG A 1 96 ? -15.390 -16.485 1.295 1.00 97.50 96 ARG A O 1
ATOM 710 N N . GLU A 1 97 ? -13.293 -15.719 0.962 1.00 96.56 97 GLU A N 1
ATOM 711 C CA . GLU A 1 97 ? -12.608 -16.669 1.828 1.00 96.56 97 GLU A CA 1
ATOM 712 C C . GLU A 1 97 ? -11.578 -15.936 2.684 1.00 96.56 97 GLU A C 1
ATOM 714 O O . GLU A 1 97 ? -10.968 -14.958 2.241 1.00 96.56 97 GLU A O 1
ATOM 719 N N . VAL A 1 98 ? -11.397 -16.414 3.914 1.00 94.88 98 VAL A N 1
ATOM 720 C CA . VAL A 1 98 ? -10.373 -15.928 4.840 1.00 94.88 98 VAL A CA 1
ATOM 721 C C . VAL A 1 98 ? -9.568 -17.092 5.402 1.00 94.88 98 VAL A C 1
ATOM 723 O O . VAL A 1 98 ? -10.077 -18.213 5.463 1.00 94.88 98 VAL A O 1
ATOM 726 N N . ASP A 1 99 ? -8.329 -16.823 5.799 1.00 92.44 99 ASP A N 1
ATOM 727 C CA . ASP A 1 99 ? -7.499 -17.775 6.537 1.00 92.44 99 ASP A CA 1
ATOM 728 C C . ASP A 1 99 ? -7.854 -17.819 8.040 1.00 92.44 99 ASP A C 1
ATOM 730 O O . ASP A 1 99 ? -8.784 -17.153 8.508 1.00 92.44 99 ASP A O 1
ATOM 734 N N . ASP A 1 100 ? -7.102 -18.610 8.812 1.00 92.62 100 ASP A N 1
ATOM 735 C CA . ASP A 1 100 ? -7.306 -18.770 10.259 1.00 92.62 100 ASP A CA 1
ATOM 736 C C . ASP A 1 100 ? -7.061 -17.473 11.058 1.00 92.62 100 ASP A C 1
ATOM 738 O O . ASP A 1 100 ? -7.566 -17.337 12.174 1.00 92.62 100 ASP A O 1
ATOM 742 N N . ALA A 1 101 ? -6.310 -16.517 10.500 1.00 90.38 101 ALA A N 1
ATOM 743 C CA . ALA A 1 101 ? -6.078 -15.200 11.088 1.00 90.38 101 ALA A CA 1
ATOM 744 C C . ALA A 1 101 ? -7.149 -14.176 10.665 1.00 90.38 101 ALA A C 1
ATOM 746 O O . ALA A 1 101 ? -7.161 -13.053 11.169 1.00 90.38 101 ALA A O 1
ATOM 747 N N . GLY A 1 102 ? -8.064 -14.538 9.762 1.00 92.31 102 GLY A N 1
ATOM 748 C CA . GLY A 1 102 ? -9.067 -13.633 9.210 1.00 92.31 102 GLY A CA 1
ATOM 749 C C . GLY A 1 102 ? -8.534 -12.742 8.086 1.00 92.31 102 GLY A C 1
ATOM 750 O O . GLY A 1 102 ? -9.130 -11.707 7.802 1.00 92.31 102 GLY A O 1
ATOM 751 N N . ARG A 1 103 ? -7.423 -13.091 7.436 1.00 91.50 103 ARG A N 1
ATOM 752 C CA . ARG A 1 103 ? -6.925 -12.360 6.261 1.00 91.50 103 ARG A CA 1
ATOM 753 C C . ARG A 1 103 ? -7.592 -12.869 5.000 1.00 91.50 103 ARG A C 1
ATOM 755 O O . ARG A 1 103 ? -7.933 -14.044 4.906 1.00 91.50 103 ARG A O 1
ATOM 762 N N . ALA A 1 104 ? -7.792 -11.990 4.023 1.00 92.25 104 ALA A N 1
ATOM 763 C CA . ALA A 1 104 ? -8.485 -12.341 2.790 1.00 92.25 104 ALA A CA 1
ATOM 764 C C . ALA A 1 104 ? -7.666 -13.341 1.954 1.00 92.25 104 ALA A C 1
ATOM 766 O O . ALA A 1 104 ? -6.677 -12.979 1.320 1.00 92.25 104 ALA A O 1
ATOM 767 N N . ALA A 1 105 ? -8.117 -14.594 1.911 1.00 93.94 105 ALA A N 1
ATOM 768 C CA . ALA A 1 105 ? -7.575 -15.616 1.019 1.00 93.94 105 ALA A CA 1
ATOM 769 C C . ALA A 1 105 ? -8.131 -15.458 -0.405 1.00 93.94 105 ALA A C 1
ATOM 771 O O . ALA A 1 105 ? -7.425 -15.698 -1.386 1.00 93.94 105 ALA A O 1
ATOM 772 N N . GLN A 1 106 ? -9.385 -15.003 -0.513 1.00 96.12 106 GLN A N 1
ATOM 773 C CA . GLN A 1 106 ? -10.032 -14.672 -1.778 1.00 96.12 106 GLN A CA 1
ATOM 774 C C . GLN A 1 106 ? -11.036 -13.526 -1.605 1.00 96.12 106 GLN A C 1
ATOM 776 O O . GLN A 1 106 ? -11.799 -13.483 -0.633 1.00 96.12 106 GLN A O 1
ATOM 781 N N . ALA A 1 107 ? -11.093 -12.632 -2.587 1.00 97.19 107 ALA A N 1
ATOM 782 C CA . ALA A 1 107 ? -12.071 -11.560 -2.677 1.00 97.19 107 ALA A CA 1
ATOM 783 C C . ALA A 1 107 ? -12.569 -11.372 -4.114 1.00 97.19 107 ALA A C 1
ATOM 785 O O . ALA A 1 107 ? -11.863 -11.641 -5.085 1.00 97.19 107 ALA A O 1
ATOM 786 N N . GLU A 1 108 ? -13.788 -10.865 -4.231 1.00 97.94 108 GLU A N 1
ATOM 787 C CA . GLU A 1 108 ? -14.306 -10.286 -5.465 1.00 97.94 108 GLU A CA 1
ATOM 788 C C . GLU A 1 108 ? -14.317 -8.768 -5.347 1.00 97.94 108 GLU A C 1
ATOM 790 O O . GLU A 1 108 ? -14.607 -8.227 -4.275 1.00 97.94 108 GLU A O 1
ATOM 795 N N . MET A 1 109 ? -14.017 -8.079 -6.444 1.00 97.94 109 MET A N 1
ATOM 796 C CA . MET A 1 109 ? -14.104 -6.626 -6.511 1.00 97.94 109 MET A CA 1
ATOM 797 C C . MET A 1 109 ? -14.856 -6.193 -7.761 1.00 97.94 109 MET A C 1
ATOM 799 O O . MET A 1 109 ? -14.509 -6.598 -8.867 1.00 97.94 109 MET A O 1
ATOM 803 N N . THR A 1 110 ? -15.829 -5.304 -7.592 1.00 98.19 110 THR A N 1
ATOM 804 C CA . THR A 1 110 ? -16.463 -4.607 -8.712 1.00 98.19 110 THR A CA 1
ATOM 805 C C . THR A 1 110 ? -15.785 -3.250 -8.866 1.00 98.19 110 THR A C 1
ATOM 807 O O . THR A 1 110 ? -15.875 -2.402 -7.976 1.00 98.19 110 THR A O 1
ATOM 810 N N . VAL A 1 111 ? -15.090 -3.045 -9.988 1.00 98.44 111 VAL A N 1
ATOM 811 C CA . VAL A 1 111 ? -14.372 -1.797 -10.284 1.00 98.44 111 VAL A CA 1
ATOM 812 C C . VAL A 1 111 ? -15.366 -0.651 -10.439 1.00 98.44 111 VAL A C 1
ATOM 814 O O . VAL A 1 111 ? -16.283 -0.719 -11.252 1.00 98.44 111 VAL A O 1
ATOM 817 N N . GLU A 1 112 ? -15.155 0.440 -9.716 1.00 98.50 112 GLU A N 1
ATOM 818 C CA . GLU A 1 112 ? -15.911 1.687 -9.870 1.00 98.50 112 GLU A CA 1
ATOM 819 C C . GLU A 1 112 ? -15.092 2.735 -10.623 1.00 98.50 112 GLU A C 1
ATOM 821 O O . GLU A 1 112 ? -15.617 3.481 -11.447 1.00 98.50 112 GLU A O 1
ATOM 826 N N . THR A 1 113 ? -13.786 2.783 -10.359 1.00 98.44 113 THR A N 1
ATOM 827 C CA . THR A 1 113 ? -12.815 3.617 -11.068 1.00 98.44 113 THR A CA 1
ATOM 828 C C . THR A 1 113 ? -11.500 2.861 -11.153 1.00 98.44 113 THR A C 1
ATOM 830 O O . THR A 1 113 ? -11.038 2.316 -10.160 1.00 98.44 113 THR A O 1
ATOM 833 N N . PHE A 1 114 ? -10.874 2.834 -12.327 1.00 98.31 114 PHE A N 1
ATOM 834 C CA . PHE A 1 114 ? -9.486 2.402 -12.454 1.00 98.31 114 PHE A CA 1
ATOM 835 C C . PHE A 1 114 ? -8.840 3.130 -13.628 1.00 98.31 114 PHE A C 1
ATOM 837 O O . PHE A 1 114 ? -9.008 2.759 -14.789 1.00 98.31 114 PHE A O 1
ATOM 844 N N . THR A 1 115 ? -8.149 4.224 -13.323 1.00 98.38 115 THR A N 1
ATOM 845 C CA . THR A 1 115 ? -7.637 5.170 -14.324 1.00 98.38 115 THR A CA 1
ATOM 846 C C . THR A 1 115 ? -6.199 5.575 -14.036 1.00 98.38 115 THR A C 1
ATOM 848 O O . THR A 1 115 ? -5.728 5.461 -12.905 1.00 98.38 115 THR A O 1
ATOM 851 N N . ASP A 1 116 ? -5.503 6.044 -15.068 1.00 97.75 116 ASP A N 1
ATOM 852 C CA . ASP A 1 116 ? -4.208 6.713 -14.965 1.00 97.75 116 ASP A CA 1
ATOM 853 C C . ASP A 1 116 ? -4.450 8.235 -14.861 1.00 97.75 116 ASP A C 1
ATOM 855 O O . ASP A 1 116 ? -4.807 8.856 -15.869 1.00 97.75 116 ASP A O 1
ATOM 859 N N . PRO A 1 117 ? -4.283 8.866 -13.681 1.00 96.75 117 PRO A N 1
ATOM 860 C CA . PRO A 1 117 ? -4.615 10.279 -13.473 1.00 96.75 117 PRO A CA 1
ATOM 861 C C . PRO A 1 117 ? -3.826 11.250 -14.354 1.00 96.75 117 PRO A C 1
ATOM 863 O O . PRO A 1 117 ? -4.313 12.340 -14.656 1.00 96.75 117 PRO A O 1
ATOM 866 N N . ALA A 1 118 ? -2.621 10.871 -14.792 1.00 95.69 118 ALA A N 1
ATOM 867 C CA . ALA A 1 118 ? -1.786 11.729 -15.626 1.00 95.69 118 ALA A CA 1
ATOM 868 C C . ALA A 1 118 ? -2.342 11.860 -17.050 1.00 95.69 118 ALA A C 1
ATOM 870 O O . ALA A 1 118 ? -2.151 12.887 -17.705 1.00 95.69 118 ALA A O 1
ATOM 871 N N . THR A 1 119 ? -3.028 10.824 -17.536 1.00 96.94 119 THR A N 1
ATOM 872 C CA . THR A 1 119 ? -3.569 10.778 -18.903 1.00 96.94 119 THR A CA 1
ATOM 873 C C . THR A 1 119 ? -5.094 10.825 -18.960 1.00 96.94 119 THR A C 1
ATOM 875 O O . THR A 1 119 ? -5.650 11.148 -20.008 1.00 96.94 119 THR A O 1
ATOM 878 N N . GLY A 1 120 ? -5.772 10.508 -17.855 1.00 96.50 120 GLY A N 1
ATOM 879 C CA . GLY A 1 120 ? -7.214 10.276 -17.796 1.00 96.50 120 GLY A CA 1
ATOM 880 C C . GLY A 1 120 ? -7.657 8.981 -18.483 1.00 96.50 120 GLY A C 1
ATOM 881 O O . GLY A 1 120 ? -8.856 8.774 -18.661 1.00 96.50 120 GLY A O 1
ATOM 882 N N . ASN A 1 121 ? -6.717 8.129 -18.904 1.00 97.38 121 ASN A N 1
ATOM 883 C CA . ASN A 1 121 ? -7.040 6.880 -19.581 1.00 97.38 121 ASN A CA 1
ATOM 884 C C . ASN A 1 121 ? -7.583 5.851 -18.593 1.00 97.38 121 ASN A C 1
ATOM 886 O O . ASN A 1 121 ? -7.052 5.668 -17.496 1.00 97.38 121 ASN A O 1
ATOM 890 N N . GLU A 1 122 ? -8.613 5.145 -19.035 1.00 98.00 122 GLU A N 1
ATOM 891 C CA . GLU A 1 122 ? -9.162 3.998 -18.334 1.00 98.00 122 GLU A CA 1
ATOM 892 C C . GLU A 1 122 ? -8.218 2.798 -18.456 1.00 98.00 122 GLU A C 1
ATOM 894 O O . GLU A 1 122 ? -7.751 2.471 -19.549 1.00 98.00 122 GLU A O 1
ATOM 899 N N . ILE A 1 123 ? -7.922 2.170 -17.318 1.00 97.25 123 ILE A N 1
ATOM 900 C CA . ILE A 1 123 ? -7.127 0.942 -17.227 1.00 97.25 123 ILE A CA 1
ATOM 901 C C . ILE A 1 123 ? -8.072 -0.258 -17.301 1.00 97.25 123 ILE A C 1
ATOM 903 O O . ILE A 1 123 ? -7.863 -1.140 -18.128 1.00 97.25 123 ILE A O 1
ATOM 907 N N . LEU A 1 124 ? -9.137 -0.256 -16.488 1.00 97.88 124 LEU A N 1
ATOM 908 C CA . LEU A 1 124 ? -10.270 -1.182 -16.582 1.00 97.88 124 LEU A CA 1
ATOM 909 C C . LEU A 1 124 ? -11.587 -0.409 -16.462 1.00 97.88 124 LEU A C 1
ATOM 911 O O . LEU A 1 124 ? -11.682 0.554 -15.699 1.00 97.88 124 LEU A O 1
ATOM 915 N N . ALA A 1 125 ? -12.607 -0.865 -17.187 1.00 98.12 125 ALA A N 1
ATOM 916 C CA . ALA A 1 125 ? -13.914 -0.221 -17.213 1.00 98.12 125 ALA A CA 1
ATOM 917 C C . ALA A 1 125 ? -14.666 -0.343 -15.880 1.00 98.12 125 ALA A C 1
ATOM 919 O O . ALA A 1 125 ? -14.611 -1.407 -15.252 1.00 98.12 125 ALA A O 1
ATOM 920 N N . PRO A 1 126 ? -15.443 0.678 -15.473 1.00 98.44 126 PRO A N 1
ATOM 921 C CA . PRO A 1 126 ? -16.403 0.539 -14.386 1.00 98.44 126 PRO A CA 1
ATOM 922 C C . PRO A 1 126 ? -17.358 -0.642 -14.612 1.00 98.44 126 PRO A C 1
ATOM 924 O O . PRO A 1 126 ? -17.827 -0.880 -15.727 1.00 98.44 126 PRO A O 1
ATOM 927 N N . GLY A 1 127 ? -17.655 -1.379 -13.545 1.00 98.25 127 GLY A N 1
ATOM 928 C CA . GLY A 1 127 ? -18.418 -2.627 -13.568 1.00 98.25 127 GLY A CA 1
ATOM 929 C C . GLY A 1 127 ? -17.602 -3.861 -13.961 1.00 98.25 127 GLY A C 1
ATOM 930 O O . GLY A 1 127 ? -18.177 -4.937 -14.095 1.00 98.25 127 GLY A O 1
ATOM 931 N N . THR A 1 128 ? -16.288 -3.729 -14.171 1.00 98.44 128 THR A N 1
ATOM 932 C CA . THR A 1 128 ? -15.407 -4.889 -14.353 1.00 98.44 128 THR A CA 1
ATOM 933 C C . THR A 1 128 ? -15.337 -5.693 -13.060 1.00 98.44 128 THR A C 1
ATOM 935 O O . THR A 1 128 ? -15.093 -5.128 -11.995 1.00 98.44 128 THR A O 1
ATOM 938 N N . GLU A 1 129 ? -15.511 -7.007 -13.170 1.00 98.31 129 GLU A N 1
ATOM 939 C CA . GLU A 1 129 ? -15.400 -7.931 -12.045 1.00 98.31 129 GLU A CA 1
ATOM 940 C C . GLU A 1 129 ? -13.967 -8.458 -11.951 1.00 98.31 129 GLU A C 1
ATOM 942 O O . GLU A 1 129 ? -13.421 -8.998 -12.923 1.00 98.31 129 GLU A O 1
ATOM 947 N N . LEU A 1 130 ? -13.369 -8.302 -10.773 1.00 98.12 130 LEU A N 1
ATOM 948 C CA . LEU A 1 130 ? -12.078 -8.867 -10.415 1.00 98.12 130 LEU A CA 1
ATOM 949 C C . LEU A 1 130 ? -12.287 -10.020 -9.440 1.00 98.12 130 LEU A C 1
ATOM 951 O O . LEU A 1 130 ? -12.976 -9.854 -8.435 1.00 98.12 130 LEU A O 1
ATOM 955 N N . VAL A 1 131 ? -11.646 -11.156 -9.695 1.00 97.56 131 VAL A N 1
ATOM 956 C CA . VAL A 1 131 ? -11.472 -12.210 -8.688 1.00 97.56 131 VAL A CA 1
ATOM 957 C C . VAL A 1 131 ? -10.014 -12.207 -8.292 1.00 97.56 131 VAL A C 1
ATOM 959 O O . VAL A 1 131 ? -9.143 -12.325 -9.152 1.00 97.56 131 VAL A O 1
ATOM 962 N N . ILE A 1 132 ? -9.751 -12.050 -7.002 1.00 95.00 132 ILE A N 1
ATOM 963 C CA . ILE A 1 132 ? -8.396 -11.942 -6.484 1.00 95.00 132 ILE A CA 1
ATOM 964 C C . ILE A 1 132 ? -8.206 -12.947 -5.362 1.00 95.00 132 ILE A C 1
ATOM 966 O O . ILE A 1 132 ? -9.089 -13.125 -4.524 1.00 95.00 132 ILE A O 1
ATOM 970 N N . GLY A 1 133 ? -7.058 -13.606 -5.340 1.00 93.12 133 GLY A N 1
ATOM 971 C CA . GLY A 1 133 ? -6.696 -14.528 -4.277 1.00 93.12 133 GLY A CA 1
ATOM 972 C C . GLY A 1 133 ? -5.228 -14.901 -4.334 1.00 93.12 133 GLY A C 1
ATOM 973 O O . GLY A 1 133 ? -4.448 -14.291 -5.063 1.00 93.12 133 GLY A O 1
ATOM 974 N N . TRP A 1 134 ? -4.871 -15.921 -3.568 1.00 89.31 134 TRP A N 1
ATOM 975 C CA . TRP A 1 134 ? -3.496 -16.383 -3.443 1.00 89.31 134 TRP A CA 1
ATOM 976 C C . TRP A 1 134 ? -3.397 -17.852 -3.839 1.00 89.31 134 TRP A C 1
ATOM 978 O O . TRP A 1 134 ? -4.186 -18.681 -3.384 1.00 89.31 134 TRP A O 1
ATOM 988 N N . GLN A 1 135 ? -2.434 -18.174 -4.699 1.00 87.38 135 GLN A N 1
ATOM 989 C CA . GLN A 1 135 ? -2.136 -19.541 -5.112 1.00 87.38 135 GLN A CA 1
ATOM 990 C C . GLN A 1 135 ? -0.629 -19.757 -5.080 1.00 87.38 135 GLN A C 1
ATOM 992 O O . GLN A 1 135 ? 0.101 -19.048 -5.766 1.00 87.38 135 GLN A O 1
ATOM 997 N N . ASP A 1 136 ? -0.178 -20.751 -4.309 1.00 85.69 136 ASP A N 1
ATOM 998 C CA . ASP A 1 136 ? 1.250 -21.044 -4.124 1.00 85.69 136 ASP A CA 1
ATOM 999 C C . ASP A 1 136 ? 2.049 -19.766 -3.786 1.00 85.69 136 ASP A C 1
ATOM 1001 O O . ASP A 1 136 ? 3.137 -19.533 -4.307 1.00 85.69 136 ASP A O 1
ATOM 1005 N N . ASP A 1 137 ? 1.442 -18.914 -2.952 1.00 78.12 137 ASP A N 1
ATOM 1006 C CA . ASP A 1 137 ? 1.920 -17.605 -2.488 1.00 78.12 137 ASP A CA 1
ATOM 1007 C C . ASP A 1 137 ? 2.088 -16.505 -3.534 1.00 78.12 137 ASP A C 1
ATOM 1009 O O . ASP A 1 137 ? 2.452 -15.374 -3.208 1.00 78.12 137 ASP A O 1
ATOM 1013 N N . ALA A 1 138 ? 1.699 -16.788 -4.770 1.00 83.69 138 ALA A N 1
ATOM 1014 C CA . ALA A 1 138 ? 1.547 -15.779 -5.791 1.00 83.69 138 ALA A CA 1
ATOM 1015 C C . ALA A 1 138 ? 0.149 -15.153 -5.727 1.00 83.69 138 ALA A C 1
ATOM 1017 O O . ALA A 1 138 ? -0.868 -15.843 -5.584 1.00 83.69 138 ALA A O 1
ATOM 1018 N N . LEU A 1 139 ? 0.104 -13.833 -5.907 1.00 86.06 139 LEU A N 1
ATOM 1019 C CA . LEU A 1 139 ? -1.139 -13.120 -6.164 1.00 86.06 139 LEU A CA 1
ATOM 1020 C C . LEU A 1 139 ? -1.727 -13.606 -7.493 1.00 86.06 139 LEU A C 1
ATOM 1022 O O . LEU A 1 139 ? -1.100 -13.498 -8.549 1.00 86.06 139 LEU A O 1
ATOM 1026 N N . TYR A 1 140 ? -2.953 -14.101 -7.439 1.00 92.69 140 TYR A N 1
ATOM 1027 C CA . TYR A 1 140 ? -3.743 -14.477 -8.596 1.00 92.69 140 TYR A CA 1
ATOM 1028 C C . TYR A 1 140 ? -4.838 -13.442 -8.840 1.00 92.69 140 TYR A C 1
ATOM 1030 O O . TYR A 1 140 ? -5.571 -13.095 -7.915 1.00 92.69 140 TYR A O 1
ATOM 1038 N N . VAL A 1 141 ? -4.976 -12.978 -10.085 1.00 95.75 141 VAL A N 1
ATOM 1039 C CA . VAL A 1 141 ? -6.034 -12.043 -10.488 1.00 95.75 141 VAL A CA 1
ATOM 1040 C C . VAL A 1 141 ? -6.701 -12.510 -11.778 1.00 95.75 141 VAL A C 1
ATOM 1042 O O . VAL A 1 141 ? -6.033 -12.740 -12.787 1.00 95.75 141 VAL A O 1
ATOM 1045 N N . GLU A 1 142 ? -8.030 -12.565 -11.766 1.00 97.69 142 GLU A N 1
ATOM 1046 C CA . GLU A 1 142 ? -8.867 -12.648 -12.962 1.00 97.69 142 GLU A CA 1
ATOM 1047 C C . GLU A 1 142 ? -9.622 -11.341 -13.177 1.00 97.69 142 GLU A C 1
ATOM 1049 O O . GLU A 1 142 ? -10.174 -10.768 -12.244 1.00 97.69 142 GLU A O 1
ATOM 1054 N N . VAL A 1 143 ? -9.721 -10.929 -14.434 1.00 97.50 143 VAL A N 1
ATOM 1055 C CA . VAL A 1 143 ? -10.560 -9.848 -14.940 1.00 97.50 143 VAL A CA 1
ATOM 1056 C C . VAL A 1 143 ? -11.625 -10.476 -15.829 1.00 97.50 143 VAL A C 1
ATOM 1058 O O . VAL A 1 143 ? -11.315 -10.990 -16.905 1.00 97.50 143 VAL A O 1
ATOM 1061 N N . ASN A 1 144 ? -12.884 -10.467 -15.388 1.00 95.94 144 ASN A N 1
ATOM 1062 C CA . ASN A 1 144 ? -13.996 -11.118 -16.092 1.00 95.94 144 ASN A CA 1
ATOM 1063 C C . ASN A 1 144 ? -13.702 -12.592 -16.477 1.00 95.94 144 ASN A C 1
ATOM 1065 O O . ASN A 1 144 ? -14.087 -13.049 -17.557 1.00 95.94 144 ASN A O 1
ATOM 1069 N N . GLY A 1 145 ? -12.992 -13.329 -15.613 1.00 95.94 145 GLY A N 1
ATOM 1070 C CA . GLY A 1 145 ? -12.635 -14.739 -15.826 1.00 95.94 145 GLY A CA 1
ATOM 1071 C C . GLY A 1 145 ? -11.401 -14.994 -16.702 1.00 95.94 145 GLY A C 1
ATOM 1072 O O . GLY A 1 145 ? -11.186 -16.126 -17.135 1.00 95.94 145 GLY A O 1
ATOM 1073 N N . ALA A 1 146 ? -10.604 -13.967 -17.014 1.00 96.94 146 ALA A N 1
ATOM 1074 C CA . ALA A 1 146 ? -9.356 -14.091 -17.769 1.00 96.94 146 ALA A CA 1
ATOM 1075 C C . ALA A 1 146 ? -8.203 -13.363 -17.069 1.00 96.94 146 ALA A C 1
ATOM 1077 O O . ALA A 1 146 ? -8.430 -12.426 -16.314 1.00 96.94 146 ALA A O 1
ATOM 1078 N N . ALA A 1 147 ? -6.956 -13.750 -17.336 1.00 95.75 147 ALA A N 1
ATOM 1079 C CA . ALA A 1 147 ? -5.807 -13.032 -16.786 1.00 95.75 147 ALA A CA 1
ATOM 1080 C C . ALA A 1 147 ? -5.762 -11.574 -17.303 1.00 95.75 147 ALA A C 1
ATOM 1082 O O . ALA A 1 147 ? -5.989 -11.361 -18.503 1.00 95.75 147 ALA A O 1
ATOM 1083 N N . PRO A 1 148 ? -5.454 -10.580 -16.447 1.00 95.50 148 PRO A N 1
ATOM 1084 C CA . PRO A 1 148 ? -5.206 -9.214 -16.895 1.00 95.50 148 PRO A CA 1
ATOM 1085 C C . PRO A 1 148 ? -4.002 -9.164 -17.840 1.00 95.50 148 PRO A C 1
ATOM 1087 O O . PRO A 1 148 ? -3.093 -9.996 -17.772 1.00 95.50 148 PRO A O 1
ATOM 1090 N N . ASP A 1 149 ? -3.957 -8.152 -18.706 1.00 95.56 149 ASP A N 1
ATOM 1091 C CA . ASP A 1 149 ? -2.711 -7.849 -19.402 1.00 95.56 149 ASP A CA 1
ATOM 1092 C C . ASP A 1 149 ? -1.643 -7.329 -18.421 1.00 95.56 149 ASP A C 1
ATOM 1094 O O . ASP A 1 149 ? -1.934 -6.909 -17.298 1.00 95.56 149 ASP A O 1
ATOM 1098 N N . ALA A 1 150 ? -0.378 -7.355 -18.845 1.00 93.56 150 ALA A N 1
ATOM 1099 C CA . ALA A 1 150 ? 0.744 -6.989 -17.984 1.00 93.56 150 ALA A CA 1
ATOM 1100 C C . ALA A 1 150 ? 0.686 -5.532 -17.487 1.00 93.56 150 ALA A C 1
ATOM 1102 O O . ALA A 1 150 ? 1.140 -5.248 -16.381 1.00 93.56 150 ALA A O 1
ATOM 1103 N N . ALA A 1 151 ? 0.130 -4.608 -18.279 1.00 93.19 151 ALA A N 1
ATOM 1104 C CA . ALA A 1 151 ? 0.053 -3.199 -17.905 1.00 93.19 151 ALA A CA 1
ATOM 1105 C C . ALA A 1 151 ? -1.030 -2.953 -16.846 1.00 93.19 151 ALA A C 1
ATOM 1107 O O . ALA A 1 151 ? -0.828 -2.128 -15.949 1.00 93.19 151 ALA A O 1
ATOM 1108 N N . ALA A 1 152 ? -2.154 -3.669 -16.942 1.00 94.94 152 ALA A N 1
ATOM 1109 C CA . ALA A 1 152 ? -3.196 -3.695 -15.927 1.00 94.94 152 ALA A CA 1
ATOM 1110 C C . ALA A 1 152 ? -2.704 -4.386 -14.649 1.00 94.94 152 ALA A C 1
ATOM 1112 O O . ALA A 1 152 ? -2.866 -3.826 -13.568 1.00 94.94 152 ALA A O 1
ATOM 1113 N N . MET A 1 153 ? -2.037 -5.542 -14.764 1.00 94.50 153 MET A N 1
ATOM 1114 C CA . MET A 1 153 ? -1.490 -6.273 -13.613 1.00 94.50 153 MET A CA 1
ATOM 1115 C C . MET A 1 153 ? -0.478 -5.429 -12.828 1.00 94.50 153 MET A C 1
ATOM 1117 O O . MET A 1 153 ? -0.563 -5.326 -11.609 1.00 94.50 153 MET A O 1
ATOM 1121 N N . GLU A 1 154 ? 0.437 -4.747 -13.520 1.00 91.94 154 GLU A N 1
ATOM 1122 C CA . GLU A 1 154 ? 1.411 -3.849 -12.891 1.00 91.94 154 GLU A CA 1
ATOM 1123 C C . GLU A 1 154 ? 0.746 -2.720 -12.085 1.00 91.94 154 GLU A C 1
ATOM 1125 O O . GLU A 1 154 ? 1.199 -2.371 -10.997 1.00 91.94 154 GLU A O 1
ATOM 1130 N N . ARG A 1 155 ? -0.350 -2.154 -12.596 1.00 95.06 155 ARG A N 1
ATOM 1131 C CA . ARG A 1 155 ? -1.109 -1.103 -11.903 1.00 95.06 155 ARG A CA 1
ATOM 1132 C C . ARG A 1 155 ? -1.953 -1.658 -10.758 1.00 95.06 155 ARG A C 1
ATOM 1134 O O . ARG A 1 155 ? -2.098 -0.983 -9.744 1.00 95.06 155 ARG A O 1
ATOM 1141 N N . LEU A 1 156 ? -2.467 -2.880 -10.900 1.00 93.75 156 LEU A N 1
ATOM 1142 C CA . LEU A 1 156 ? -3.174 -3.585 -9.833 1.00 93.75 156 LEU A CA 1
ATOM 1143 C C . LEU A 1 156 ? -2.251 -3.858 -8.648 1.00 93.75 156 LEU A C 1
ATOM 1145 O O . LEU A 1 156 ? -2.665 -3.616 -7.524 1.00 93.75 156 LEU A O 1
ATOM 1149 N N . HIS A 1 157 ? -0.997 -4.255 -8.880 1.00 90.56 157 HIS A N 1
ATOM 1150 C CA . HIS A 1 157 ? -0.017 -4.424 -7.801 1.00 90.56 157 HIS A CA 1
ATOM 1151 C C . HIS A 1 157 ? 0.201 -3.143 -6.982 1.00 90.56 157 HIS A C 1
ATOM 1153 O O . HIS A 1 157 ? 0.362 -3.222 -5.771 1.00 90.56 157 HIS A O 1
ATOM 1159 N N . LEU A 1 158 ? 0.156 -1.960 -7.609 1.00 90.31 158 LEU A N 1
ATOM 1160 C CA . LEU A 1 158 ? 0.281 -0.682 -6.893 1.00 90.31 158 LEU A CA 1
ATOM 1161 C C . LEU A 1 158 ? -0.983 -0.298 -6.110 1.00 90.31 158 LEU A C 1
ATOM 1163 O O . LEU A 1 158 ? -0.890 0.387 -5.093 1.00 90.31 158 LEU A O 1
ATOM 1167 N N . ALA A 1 159 ? -2.158 -0.697 -6.597 1.00 91.06 159 ALA A N 1
ATOM 1168 C CA . ALA A 1 159 ? -3.444 -0.345 -6.002 1.00 91.06 159 ALA A CA 1
ATOM 1169 C C . ALA A 1 159 ? -4.010 -1.418 -5.065 1.00 91.06 159 ALA A C 1
ATOM 1171 O O . ALA A 1 159 ? -5.087 -1.224 -4.501 1.00 91.06 159 ALA A O 1
ATOM 1172 N N . PHE A 1 160 ? -3.325 -2.553 -4.909 1.00 86.19 160 PHE A N 1
ATOM 1173 C CA . PHE A 1 160 ? -3.895 -3.705 -4.231 1.00 86.19 160 PHE A CA 1
ATOM 1174 C C . PHE A 1 160 ? -4.210 -3.381 -2.756 1.00 86.19 160 PHE A C 1
ATOM 1176 O O . PHE A 1 160 ? -3.361 -2.821 -2.057 1.00 86.19 160 PHE A O 1
ATOM 1183 N N . PRO A 1 161 ? -5.439 -3.656 -2.276 1.00 78.88 161 PRO A N 1
ATOM 1184 C CA . PRO A 1 161 ? -5.868 -3.223 -0.950 1.00 78.88 161 PRO A CA 1
ATOM 1185 C C . PRO A 1 161 ? -5.853 -4.316 0.121 1.00 78.88 161 PRO A C 1
ATOM 1187 O O . PRO A 1 161 ? -6.249 -4.037 1.247 1.00 78.88 161 PRO A O 1
ATOM 1190 N N . LEU A 1 162 ? -5.482 -5.554 -0.218 1.00 80.88 162 LEU A N 1
ATOM 1191 C CA . LEU A 1 162 ? -5.549 -6.683 0.710 1.00 80.88 162 LEU A CA 1
ATOM 1192 C C . LEU A 1 162 ? -4.149 -7.137 1.113 1.00 80.88 162 LEU A C 1
ATOM 1194 O O . LEU A 1 162 ? -3.251 -7.241 0.280 1.00 80.88 162 LEU A O 1
ATOM 1198 N N . GLU A 1 163 ? -3.999 -7.460 2.390 1.00 79.38 163 GLU A N 1
ATOM 1199 C CA . GLU A 1 163 ? -2.797 -8.095 2.918 1.00 79.38 163 GLU A CA 1
ATOM 1200 C C . GLU A 1 163 ? -2.644 -9.514 2.359 1.00 79.38 163 GLU A C 1
ATOM 1202 O O . GLU A 1 163 ? -3.628 -10.229 2.130 1.00 79.38 163 GLU A O 1
ATOM 1207 N N . ARG A 1 164 ? -1.395 -9.945 2.173 1.00 77.75 164 ARG A N 1
ATOM 1208 C CA . ARG A 1 164 ? -1.085 -11.337 1.846 1.00 77.75 164 ARG A CA 1
ATOM 1209 C C . ARG A 1 164 ? -1.346 -12.239 3.068 1.00 77.75 164 ARG A C 1
ATOM 1211 O O . ARG A 1 164 ? -0.811 -11.967 4.148 1.00 77.75 164 ARG A O 1
ATOM 1218 N N . PRO A 1 165 ? -2.107 -13.341 2.928 1.00 76.94 165 PRO A N 1
ATOM 1219 C CA . PRO A 1 165 ? -2.194 -14.389 3.940 1.00 76.94 165 PRO A CA 1
ATOM 1220 C C . PRO A 1 165 ? -0.802 -14.854 4.376 1.00 76.94 165 PRO A C 1
ATOM 1222 O O . PRO A 1 165 ? 0.052 -15.137 3.540 1.00 76.94 165 PRO A O 1
ATOM 1225 N N . GLY A 1 166 ? -0.566 -14.903 5.686 1.00 69.31 166 GLY A N 1
ATOM 1226 C CA . GLY A 1 166 ? 0.725 -15.293 6.267 1.00 69.31 166 GLY A CA 1
ATOM 1227 C C . GLY A 1 166 ? 1.845 -14.240 6.255 1.00 69.31 166 GLY A C 1
ATOM 1228 O O . GLY A 1 166 ? 2.864 -14.479 6.885 1.00 69.31 166 GLY A O 1
ATOM 1229 N N . SER A 1 167 ? 1.681 -13.079 5.612 1.00 69.75 167 SER A N 1
ATOM 1230 C CA . SER A 1 167 ? 2.686 -12.001 5.658 1.00 69.75 167 SER A CA 1
ATOM 1231 C C . SER A 1 167 ? 2.761 -11.326 7.040 1.00 69.75 167 SER A C 1
ATOM 1233 O O . SER A 1 167 ? 1.750 -11.204 7.713 1.00 69.75 167 SER A O 1
ATOM 1235 N N . ALA A 1 168 ? 3.906 -10.835 7.499 1.00 70.12 168 ALA A N 1
ATOM 1236 C CA . ALA A 1 168 ? 3.986 -10.130 8.788 1.00 70.12 168 ALA A CA 1
ATOM 1237 C C . ALA A 1 168 ? 3.309 -8.731 8.787 1.00 70.12 168 ALA A C 1
ATOM 1239 O O . ALA A 1 168 ? 3.479 -7.940 9.710 1.00 70.12 168 ALA A O 1
ATOM 1240 N N . LEU A 1 169 ? 2.540 -8.386 7.750 1.00 71.62 169 LEU A N 1
ATOM 1241 C CA . LEU A 1 169 ? 1.893 -7.083 7.633 1.00 71.62 169 LEU A CA 1
ATOM 1242 C C . LEU A 1 169 ? 0.967 -6.786 8.819 1.00 71.62 169 LEU A C 1
ATOM 1244 O O . LEU A 1 169 ? 0.061 -7.553 9.137 1.00 71.62 169 LEU A O 1
ATOM 1248 N N . GLY A 1 170 ? 1.176 -5.614 9.419 1.00 83.00 170 GLY A N 1
ATOM 1249 C CA . GLY A 1 170 ? 0.315 -5.077 10.463 1.00 83.00 170 GLY A CA 1
ATOM 1250 C C . GLY A 1 170 ? 0.939 -5.161 11.848 1.00 83.00 170 GLY A C 1
ATOM 1251 O O . GLY A 1 170 ? 1.894 -4.437 12.142 1.00 83.00 170 GLY A O 1
ATOM 1252 N N . ASP A 1 171 ? 0.339 -5.974 12.718 1.00 86.81 171 ASP A N 1
ATOM 1253 C CA . ASP A 1 171 ? 0.707 -6.040 14.136 1.00 86.81 171 ASP A CA 1
ATOM 1254 C C . ASP A 1 171 ? 2.101 -6.618 14.349 1.00 86.81 171 ASP A C 1
ATOM 1256 O O . ASP A 1 171 ? 2.809 -6.187 15.255 1.00 86.81 171 ASP A O 1
ATOM 1260 N N . GLU A 1 172 ? 2.507 -7.547 13.492 1.00 86.69 172 GLU A N 1
ATOM 1261 C CA . GLU A 1 172 ? 3.807 -8.191 13.572 1.00 86.69 172 GLU A CA 1
ATOM 1262 C C . GLU A 1 172 ? 4.936 -7.216 13.205 1.00 86.69 172 GLU A C 1
ATOM 1264 O O . GLU A 1 172 ? 5.982 -7.262 13.832 1.00 86.69 172 GLU A O 1
ATOM 1269 N N . LEU A 1 173 ? 4.720 -6.263 12.287 1.00 85.25 173 LEU A N 1
ATOM 1270 C CA . LEU A 1 173 ? 5.720 -5.239 11.932 1.00 85.25 173 LEU A CA 1
ATOM 1271 C C . LEU A 1 173 ? 5.702 -4.012 12.851 1.00 85.25 173 LEU A C 1
ATOM 1273 O O . LEU A 1 173 ? 6.751 -3.522 13.284 1.00 85.25 173 LEU A O 1
ATOM 1277 N N . PHE A 1 174 ? 4.505 -3.472 13.094 1.00 87.38 174 PHE A N 1
ATOM 1278 C CA . PHE A 1 174 ? 4.310 -2.132 13.659 1.00 87.38 174 PHE A CA 1
ATOM 1279 C C . PHE A 1 174 ? 3.491 -2.143 14.959 1.00 87.38 174 PHE A C 1
ATOM 1281 O O . PHE A 1 174 ? 3.326 -1.098 15.592 1.00 87.38 174 PHE A O 1
ATOM 1288 N N . GLY A 1 175 ? 2.943 -3.289 15.363 1.00 87.25 175 GLY A N 1
ATOM 1289 C CA . GLY A 1 175 ? 2.080 -3.417 16.535 1.00 87.25 175 GLY A CA 1
ATOM 1290 C C . GLY A 1 175 ? 2.841 -3.439 17.857 1.00 87.25 175 GLY A C 1
ATOM 1291 O O . GLY A 1 175 ? 4.056 -3.261 17.933 1.00 87.25 175 GLY A O 1
ATOM 1292 N N . THR A 1 176 ? 2.097 -3.607 18.949 1.00 92.69 176 THR A N 1
ATOM 1293 C CA . THR A 1 176 ? 2.671 -3.768 20.287 1.00 92.69 176 THR A CA 1
ATOM 1294 C C . THR A 1 176 ? 1.697 -4.496 21.209 1.00 92.69 176 THR A C 1
ATOM 1296 O O . THR A 1 176 ? 0.520 -4.158 21.281 1.00 92.69 176 THR A O 1
ATOM 1299 N N . ASP A 1 177 ? 2.207 -5.455 21.986 1.00 90.62 177 ASP A N 1
ATOM 1300 C CA . ASP A 1 177 ? 1.398 -6.230 22.942 1.00 90.62 177 ASP A CA 1
ATOM 1301 C C . ASP A 1 177 ? 0.934 -5.424 24.168 1.00 90.62 177 ASP A C 1
ATOM 1303 O O . ASP A 1 177 ? 0.104 -5.880 24.960 1.00 90.62 177 ASP A O 1
ATOM 1307 N N . THR A 1 178 ? 1.505 -4.236 24.382 1.00 94.31 178 THR A N 1
ATOM 1308 C CA . THR A 1 178 ? 1.205 -3.389 25.539 1.00 94.31 178 THR A CA 1
ATOM 1309 C C . THR A 1 178 ? 0.413 -2.160 25.113 1.00 94.31 178 THR A C 1
ATOM 1311 O O . THR A 1 178 ? 0.859 -1.473 24.193 1.00 94.31 178 THR A O 1
ATOM 1314 N N . PRO A 1 179 ? -0.688 -1.814 25.806 1.00 96.06 179 PRO A N 1
ATOM 1315 C CA . PRO A 1 179 ? -1.410 -0.576 25.545 1.00 96.06 179 PRO A CA 1
ATOM 1316 C C . PRO A 1 179 ? -0.498 0.652 25.605 1.00 96.06 179 PRO A C 1
ATOM 1318 O O . PRO A 1 179 ? 0.366 0.733 26.479 1.00 96.06 179 PRO A O 1
ATOM 1321 N N . ARG A 1 180 ? -0.720 1.606 24.699 1.00 97.06 180 ARG A N 1
ATOM 1322 C CA . ARG A 1 180 ? 0.098 2.813 24.533 1.00 97.06 180 ARG A CA 1
ATOM 1323 C C . ARG A 1 180 ? -0.702 4.079 24.770 1.00 97.06 180 ARG A C 1
ATOM 1325 O O . ARG A 1 180 ? -1.896 4.118 24.475 1.00 97.06 180 ARG A O 1
ATOM 1332 N N . ALA A 1 181 ? -0.036 5.114 25.263 1.00 97.06 181 ALA A N 1
ATOM 1333 C CA . ALA A 1 181 ? -0.568 6.475 25.271 1.00 97.06 181 ALA A CA 1
ATOM 1334 C C . ALA A 1 181 ? -0.151 7.231 23.992 1.00 97.06 181 ALA A C 1
ATOM 1336 O O . ALA A 1 181 ? 0.881 6.898 23.395 1.00 97.06 181 ALA A O 1
ATOM 1337 N N . PRO A 1 182 ? -0.912 8.253 23.559 1.00 97.31 182 PRO A N 1
ATOM 1338 C CA . PRO A 1 182 ? -0.450 9.193 22.544 1.00 97.31 182 PRO A CA 1
ATOM 1339 C C . PRO A 1 182 ? 0.950 9.748 22.859 1.00 97.31 182 PRO A C 1
ATOM 1341 O O . PRO A 1 182 ? 1.285 10.046 23.998 1.00 97.31 182 PRO A O 1
ATOM 1344 N N . GLY A 1 183 ? 1.787 9.883 21.838 1.00 97.62 183 GLY A N 1
ATOM 1345 C CA . GLY A 1 183 ? 3.183 10.304 21.939 1.00 97.62 183 GLY A CA 1
ATOM 1346 C C . GLY A 1 183 ? 4.189 9.186 22.234 1.00 97.62 183 GLY A C 1
ATOM 1347 O O . GLY A 1 183 ? 5.385 9.412 22.040 1.00 97.62 183 GLY A O 1
ATOM 1348 N N . GLU A 1 184 ? 3.759 7.994 22.664 1.00 98.12 184 GLU A N 1
ATOM 1349 C CA . GLU A 1 184 ? 4.679 6.876 22.902 1.00 98.12 184 GLU A CA 1
ATOM 1350 C C . GLU A 1 184 ? 5.242 6.289 21.600 1.00 98.12 184 GLU A C 1
ATOM 1352 O O . GLU A 1 184 ? 4.571 6.253 20.563 1.00 98.12 184 GLU A O 1
ATOM 1357 N N . THR A 1 185 ? 6.480 5.791 21.679 1.00 98.12 185 THR A N 1
ATOM 1358 C CA . THR A 1 185 ? 7.168 5.088 20.590 1.00 98.12 185 THR A CA 1
ATOM 1359 C C . THR A 1 185 ? 7.631 3.700 21.018 1.00 98.12 185 THR A C 1
ATOM 1361 O O . THR A 1 185 ? 7.829 3.421 22.207 1.00 98.12 185 THR A O 1
ATOM 1364 N N . TRP A 1 186 ? 7.793 2.810 20.043 1.00 97.25 186 TRP A N 1
ATOM 1365 C CA . TRP A 1 186 ? 8.382 1.487 20.219 1.00 97.25 186 TRP A CA 1
ATOM 1366 C C . TRP A 1 186 ? 9.199 1.089 18.989 1.00 97.25 186 TRP A C 1
ATOM 1368 O O . TRP A 1 186 ? 9.014 1.624 17.896 1.00 97.25 186 TRP A O 1
ATOM 1378 N N . ALA A 1 187 ? 10.148 0.178 19.201 1.00 95.19 187 ALA A N 1
ATOM 1379 C CA . ALA A 1 187 ? 10.987 -0.349 18.134 1.00 95.19 187 ALA A CA 1
ATOM 1380 C C . ALA A 1 187 ? 10.161 -1.205 17.167 1.00 95.19 187 ALA A C 1
ATOM 1382 O O . ALA A 1 187 ? 9.178 -1.828 17.571 1.00 95.19 187 ALA A O 1
ATOM 1383 N N . LEU A 1 188 ? 10.592 -1.236 15.909 1.00 91.31 188 LEU A N 1
ATOM 1384 C CA . LEU A 1 188 ? 10.061 -2.152 14.908 1.00 91.31 188 LEU A CA 1
ATOM 1385 C C . LEU A 1 188 ? 10.499 -3.585 15.201 1.00 91.31 188 LEU A C 1
ATOM 1387 O O . LEU A 1 188 ? 11.539 -3.822 15.822 1.00 91.31 188 LEU A O 1
ATOM 1391 N N . HIS A 1 189 ? 9.737 -4.539 14.686 1.00 90.19 189 HIS A N 1
ATOM 1392 C CA . HIS A 1 189 ? 10.177 -5.923 14.616 1.00 90.19 189 HIS A CA 1
ATOM 1393 C C . HIS A 1 189 ? 11.105 -6.089 13.402 1.00 90.19 189 HIS A C 1
ATOM 1395 O O . HIS A 1 189 ? 10.671 -6.391 12.296 1.00 90.19 189 HIS A O 1
ATOM 1401 N N . GLU A 1 190 ? 12.400 -5.818 13.600 1.00 91.25 190 GLU A N 1
ATOM 1402 C CA . GLU A 1 190 ? 13.400 -5.719 12.520 1.00 91.25 190 GLU A CA 1
ATOM 1403 C C . GLU A 1 190 ? 13.433 -6.951 11.601 1.00 91.25 190 GLU A C 1
ATOM 1405 O O . GLU A 1 190 ? 13.549 -6.805 10.387 1.00 91.25 190 GLU A O 1
ATOM 1410 N N . ASN A 1 191 ? 13.281 -8.154 12.159 1.00 91.94 191 ASN A N 1
ATOM 1411 C CA . ASN A 1 191 ? 13.299 -9.406 11.397 1.00 91.94 191 ASN A CA 1
ATOM 1412 C C . ASN A 1 191 ? 12.139 -9.483 10.405 1.00 91.94 191 ASN A C 1
ATOM 1414 O O . ASN A 1 191 ? 12.342 -9.857 9.252 1.00 91.94 191 ASN A O 1
ATOM 1418 N N . ASP A 1 192 ? 10.950 -9.094 10.858 1.00 90.06 192 ASP A N 1
ATOM 1419 C CA . ASP A 1 192 ? 9.739 -9.105 10.049 1.00 90.06 192 ASP A CA 1
ATOM 1420 C C . ASP A 1 192 ? 9.838 -8.043 8.94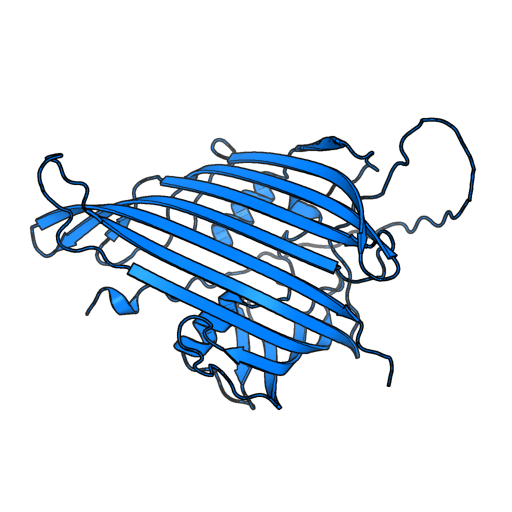0 1.00 90.06 192 ASP A C 1
ATOM 1422 O O . ASP A 1 192 ? 9.466 -8.301 7.798 1.00 90.06 192 ASP A O 1
ATOM 1426 N N . VAL A 1 193 ? 10.429 -6.872 9.231 1.00 89.62 193 VAL A N 1
ATOM 1427 C CA . VAL A 1 193 ? 10.676 -5.820 8.221 1.00 89.62 193 VAL A CA 1
ATOM 1428 C C . VAL A 1 193 ? 11.687 -6.288 7.170 1.00 89.62 193 VAL A C 1
ATOM 1430 O O . VAL A 1 193 ? 11.536 -5.997 5.986 1.00 89.62 193 VAL A O 1
ATOM 1433 N N . VAL A 1 194 ? 12.735 -7.007 7.582 1.00 91.56 194 VAL A N 1
ATOM 1434 C CA . VAL A 1 194 ? 13.720 -7.583 6.654 1.00 91.56 194 VAL A CA 1
ATOM 1435 C C . VAL A 1 194 ? 13.073 -8.628 5.744 1.00 91.56 194 VAL A C 1
ATOM 1437 O O . VAL A 1 194 ? 13.376 -8.646 4.551 1.00 91.56 194 VAL A O 1
ATOM 1440 N N . GLU A 1 195 ? 12.195 -9.478 6.281 1.00 89.88 195 GLU A N 1
ATOM 1441 C CA . GLU A 1 195 ? 11.445 -10.461 5.494 1.00 89.88 195 GLU A CA 1
ATOM 1442 C C . GLU A 1 195 ? 10.511 -9.779 4.485 1.00 89.88 195 GLU A C 1
ATOM 1444 O O . GLU A 1 195 ? 10.566 -10.111 3.302 1.00 89.88 195 GLU A O 1
ATOM 1449 N N . ASP A 1 196 ? 9.751 -8.767 4.916 1.00 86.56 196 ASP A N 1
ATOM 1450 C CA . ASP A 1 196 ? 8.844 -7.989 4.058 1.00 86.56 196 ASP A CA 1
ATOM 1451 C C . ASP A 1 196 ? 9.591 -7.268 2.918 1.00 86.56 196 ASP A C 1
ATOM 1453 O O . ASP A 1 196 ? 9.215 -7.360 1.749 1.00 86.56 196 ASP A O 1
ATOM 1457 N N . LEU A 1 197 ? 10.731 -6.633 3.217 1.00 87.88 197 LEU A N 1
ATOM 1458 C CA . LEU A 1 197 ? 11.596 -6.041 2.189 1.00 87.88 197 LEU A CA 1
ATOM 1459 C C . LEU A 1 197 ? 12.190 -7.103 1.247 1.00 87.88 197 LEU A C 1
ATOM 1461 O O . LEU A 1 197 ? 12.352 -6.839 0.054 1.00 87.88 197 LEU A O 1
ATOM 1465 N N . GLY A 1 198 ? 12.497 -8.294 1.768 1.00 88.50 198 GLY A N 1
ATOM 1466 C CA . GLY A 1 198 ? 12.910 -9.478 1.007 1.00 88.50 198 GLY A CA 1
ATOM 1467 C C . GLY A 1 198 ? 11.884 -9.893 -0.033 1.00 88.50 198 GLY A C 1
ATOM 1468 O O . GLY A 1 198 ? 12.210 -10.063 -1.212 1.00 88.50 198 GLY A O 1
ATOM 1469 N N . ASP A 1 199 ? 10.644 -9.993 0.417 1.00 83.56 199 ASP A N 1
ATOM 1470 C CA . ASP A 1 199 ? 9.464 -10.281 -0.381 1.00 83.56 199 ASP A CA 1
ATOM 1471 C C . ASP A 1 199 ? 9.252 -9.225 -1.489 1.00 83.56 199 ASP A C 1
ATOM 1473 O O . ASP A 1 199 ? 8.957 -9.568 -2.638 1.00 83.56 199 ASP A O 1
ATOM 1477 N N . ASP A 1 200 ? 9.545 -7.957 -1.197 1.00 82.06 200 ASP A N 1
ATOM 1478 C CA . ASP A 1 200 ? 9.521 -6.840 -2.152 1.00 82.06 200 ASP A CA 1
ATOM 1479 C C . ASP A 1 200 ? 10.733 -6.780 -3.110 1.00 82.06 200 ASP A C 1
ATOM 1481 O O . ASP A 1 200 ? 10.819 -5.904 -3.984 1.00 82.06 200 ASP A O 1
ATOM 1485 N N . GLY A 1 201 ? 11.662 -7.734 -2.997 1.00 87.44 201 GLY A N 1
ATOM 1486 C CA . GLY A 1 201 ? 12.823 -7.868 -3.872 1.00 87.44 201 GLY A CA 1
ATOM 1487 C C . GLY A 1 201 ? 14.054 -7.087 -3.413 1.00 87.44 201 GLY A C 1
ATOM 1488 O O . GLY A 1 201 ? 14.909 -6.764 -4.243 1.00 87.44 201 GLY A O 1
ATOM 1489 N N . TYR A 1 202 ? 14.177 -6.798 -2.117 1.00 88.88 202 TYR A N 1
ATOM 1490 C CA . TYR A 1 202 ? 15.350 -6.168 -1.514 1.00 88.88 202 TYR A CA 1
ATOM 1491 C C . TYR A 1 202 ? 16.065 -7.114 -0.554 1.00 88.88 202 TYR A C 1
ATOM 1493 O O . TYR A 1 202 ? 15.461 -7.803 0.247 1.00 88.88 202 TYR A O 1
ATOM 1501 N N . THR A 1 203 ? 17.389 -7.122 -0.567 1.00 91.88 203 THR A N 1
ATOM 1502 C CA . THR A 1 203 ? 18.184 -7.778 0.472 1.00 91.88 203 THR A CA 1
ATOM 1503 C C . THR A 1 203 ? 18.627 -6.729 1.483 1.00 91.88 203 THR A C 1
ATOM 1505 O O . THR A 1 203 ? 19.382 -5.816 1.143 1.00 91.88 203 THR A O 1
ATOM 1508 N N . VAL A 1 204 ? 18.153 -6.870 2.721 1.00 90.38 204 VAL A N 1
ATOM 1509 C CA . VAL A 1 204 ? 18.483 -6.027 3.880 1.00 90.38 204 VAL A CA 1
ATOM 1510 C C . VAL A 1 204 ? 18.881 -6.940 5.041 1.00 90.38 204 VAL A C 1
ATOM 1512 O O . VAL A 1 204 ? 18.532 -8.116 5.073 1.00 90.38 204 VAL A O 1
ATOM 1515 N N . THR A 1 205 ? 19.656 -6.421 5.987 1.00 90.50 205 THR A N 1
ATOM 1516 C CA . THR A 1 205 ? 20.008 -7.116 7.232 1.00 90.50 205 THR A CA 1
ATOM 1517 C C . THR A 1 205 ? 19.551 -6.284 8.419 1.00 90.50 205 THR A C 1
ATOM 1519 O O . THR A 1 205 ? 19.651 -5.061 8.341 1.00 90.50 205 THR A O 1
ATOM 1522 N N . GLU A 1 206 ? 19.187 -6.924 9.532 1.00 90.44 206 GLU A N 1
ATOM 1523 C CA . GLU A 1 206 ? 18.809 -6.254 10.793 1.00 90.44 206 GLU A CA 1
ATOM 1524 C C . GLU A 1 206 ? 19.808 -5.149 11.184 1.00 90.44 206 GLU A C 1
ATOM 1526 O O . GLU A 1 206 ? 19.427 -4.029 11.494 1.00 90.44 206 GLU A O 1
ATOM 1531 N N . THR A 1 207 ? 21.117 -5.399 11.045 1.00 92.12 207 THR A N 1
ATOM 1532 C CA . THR A 1 207 ? 22.166 -4.437 11.437 1.00 92.12 207 THR A CA 1
ATOM 1533 C C . THR A 1 207 ? 22.206 -3.145 10.625 1.00 92.12 207 THR A C 1
ATOM 1535 O O . THR A 1 207 ? 22.921 -2.222 11.009 1.00 92.12 207 THR A O 1
ATOM 1538 N N . ASN A 1 208 ? 21.511 -3.098 9.490 1.00 92.62 208 ASN A N 1
ATOM 1539 C CA . ASN A 1 208 ? 21.465 -1.932 8.616 1.00 92.62 208 ASN A CA 1
ATOM 1540 C C . ASN A 1 208 ? 20.063 -1.312 8.560 1.00 92.62 208 ASN A C 1
ATOM 1542 O O . ASN A 1 208 ? 19.827 -0.438 7.728 1.00 92.62 208 ASN A O 1
ATOM 1546 N N . LEU A 1 209 ? 19.144 -1.776 9.405 1.00 95.44 209 LEU A N 1
ATOM 1547 C CA . LEU A 1 209 ? 17.787 -1.275 9.512 1.00 95.44 209 LEU A CA 1
ATOM 1548 C C . LEU A 1 209 ? 17.658 -0.457 10.801 1.00 95.44 209 LEU A C 1
ATOM 1550 O O . LEU A 1 209 ? 18.036 -0.907 11.876 1.00 95.44 209 LEU A O 1
ATOM 1554 N N . GLU A 1 210 ? 17.105 0.746 10.697 1.00 96.38 210 GLU A N 1
ATOM 1555 C CA . GLU A 1 210 ? 16.738 1.574 11.846 1.00 96.38 210 GLU A CA 1
ATOM 1556 C C . GLU A 1 210 ? 15.302 2.061 11.668 1.00 96.38 210 GLU A C 1
ATOM 1558 O O . GLU A 1 210 ? 14.913 2.456 10.570 1.00 96.38 210 GLU A O 1
ATOM 1563 N N . GLY A 1 211 ? 14.511 2.089 12.738 1.00 95.81 211 GLY A N 1
ATOM 1564 C CA . GLY A 1 211 ? 13.168 2.653 12.675 1.00 95.81 211 GLY A CA 1
ATOM 1565 C C . GLY A 1 211 ? 12.374 2.523 13.965 1.00 95.81 211 GLY A C 1
ATOM 1566 O O . GLY A 1 211 ? 12.778 1.851 14.914 1.00 95.81 211 GLY A O 1
ATOM 1567 N N . GLU A 1 212 ? 11.228 3.193 13.997 1.00 97.31 212 GLU A N 1
ATOM 1568 C CA . GLU A 1 212 ? 10.295 3.162 15.121 1.00 97.31 212 GLU A CA 1
ATOM 1569 C C . GLU A 1 212 ? 8.847 3.269 14.639 1.00 97.31 212 GLU A C 1
ATOM 1571 O O . GLU A 1 212 ? 8.569 3.798 13.560 1.00 97.31 212 GLU A O 1
ATOM 1576 N N . THR A 1 213 ? 7.924 2.806 15.481 1.00 97.19 213 THR A N 1
ATOM 1577 C CA . THR A 1 213 ? 6.502 3.148 15.385 1.00 97.19 213 THR A CA 1
ATOM 1578 C C . THR A 1 213 ? 6.128 4.100 16.514 1.00 97.19 213 THR A C 1
ATOM 1580 O O . THR A 1 213 ? 6.638 4.001 17.632 1.00 97.19 213 THR A O 1
ATOM 1583 N N . ARG A 1 214 ? 5.230 5.040 16.223 1.00 98.19 214 ARG A N 1
ATOM 1584 C CA . ARG A 1 214 ? 4.715 6.051 17.143 1.00 98.19 214 ARG A CA 1
ATOM 1585 C C . ARG A 1 214 ? 3.196 6.055 17.144 1.00 98.19 214 ARG A C 1
ATOM 1587 O O . ARG A 1 214 ? 2.570 6.157 16.089 1.00 98.19 214 ARG A O 1
ATOM 1594 N N . PHE A 1 215 ? 2.603 6.076 18.333 1.00 98.00 215 PHE A N 1
ATOM 1595 C CA . PHE A 1 215 ? 1.209 6.472 18.497 1.00 98.00 215 PHE A CA 1
ATOM 1596 C C . PHE A 1 215 ? 1.144 7.999 18.499 1.00 98.00 215 PHE A C 1
ATOM 1598 O O . PHE A 1 215 ? 1.573 8.639 19.446 1.00 98.00 215 PHE A O 1
ATOM 1605 N N . VAL A 1 216 ? 0.660 8.608 17.420 1.00 98.25 216 VAL A N 1
ATOM 1606 C CA . VAL A 1 216 ? 0.664 10.067 17.258 1.00 98.25 216 VAL A CA 1
ATOM 1607 C C . VAL A 1 216 ? -0.423 10.718 18.111 1.00 98.25 216 VAL A C 1
ATOM 1609 O O . VAL A 1 216 ? -0.126 11.557 18.957 1.00 98.25 216 VAL A O 1
ATOM 1612 N N . GLU A 1 217 ? -1.682 10.353 17.874 1.00 97.94 217 GLU A N 1
ATOM 1613 C CA . GLU A 1 217 ? -2.852 10.961 18.514 1.00 97.94 217 GLU A CA 1
ATOM 1614 C C . GLU A 1 217 ? -4.109 10.111 18.300 1.00 97.94 217 GLU A C 1
ATOM 1616 O O . GLU A 1 217 ? -4.152 9.265 17.404 1.00 97.94 217 GLU A O 1
ATOM 1621 N N . VAL A 1 218 ? -5.161 10.385 19.072 1.00 97.56 218 VAL A N 1
ATOM 1622 C CA . VAL A 1 218 ? -6.528 9.965 18.737 1.00 97.56 218 VAL A CA 1
ATOM 1623 C C . VAL A 1 218 ? -7.207 11.111 17.993 1.00 97.56 218 VAL A C 1
ATOM 1625 O O . VAL A 1 218 ? -7.249 12.234 18.491 1.00 97.56 218 VAL A O 1
ATOM 1628 N N . SER A 1 219 ? -7.737 10.847 16.799 1.00 97.12 219 SER A N 1
ATOM 1629 C CA . SER A 1 219 ? -8.404 11.858 15.971 1.00 97.12 219 SER A CA 1
ATOM 1630 C C . SER A 1 219 ? -9.728 11.344 15.391 1.00 97.12 219 SER A C 1
ATOM 1632 O O . SER A 1 219 ? -9.874 10.142 15.166 1.00 97.12 219 SER A O 1
ATOM 1634 N N . PRO A 1 220 ? -10.717 12.218 15.120 1.00 96.75 220 PRO A N 1
ATOM 1635 C CA . PRO A 1 220 ? -11.958 11.803 14.468 1.00 96.75 220 PRO A CA 1
ATOM 1636 C C . PRO A 1 220 ? -11.726 11.233 13.056 1.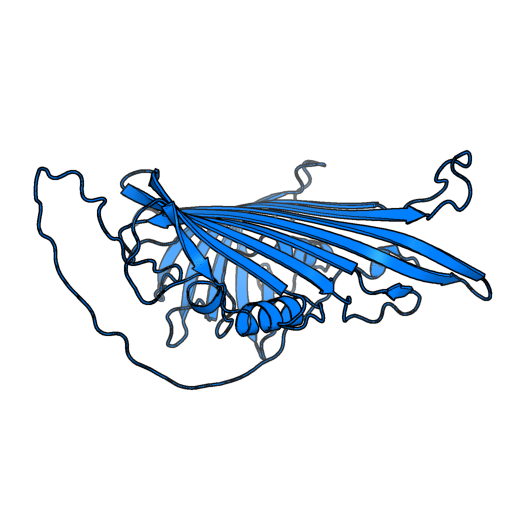00 96.75 220 PRO A C 1
ATOM 1638 O O . PRO A 1 220 ? -11.008 11.828 12.250 1.00 96.75 220 PRO A O 1
ATOM 1641 N N . CYS A 1 221 ? -12.396 10.127 12.723 1.00 93.38 221 CYS A N 1
ATOM 1642 C CA . CYS A 1 221 ? -12.385 9.502 11.397 1.00 93.38 221 CYS A CA 1
ATOM 1643 C C . CYS A 1 221 ? -13.797 9.018 11.010 1.00 93.38 221 CYS A C 1
ATOM 1645 O O . CYS A 1 221 ? -14.244 7.920 11.343 1.00 93.38 221 CYS A O 1
ATOM 1647 N N . GLY A 1 222 ? -14.546 9.882 10.321 1.00 89.00 222 GLY A N 1
ATOM 1648 C CA . GLY A 1 222 ? -15.950 9.625 9.996 1.00 89.00 222 GLY A CA 1
ATOM 1649 C C . GLY A 1 222 ? -16.853 9.705 11.232 1.00 89.00 222 GLY A C 1
ATOM 1650 O O . GLY A 1 222 ? -16.965 10.760 11.853 1.00 89.00 222 GLY A O 1
ATOM 1651 N N . ASP A 1 223 ? -17.524 8.603 11.560 1.00 90.69 223 ASP A N 1
ATOM 1652 C CA . ASP A 1 223 ? -18.458 8.462 12.687 1.00 90.69 223 ASP A CA 1
ATOM 1653 C C . ASP A 1 223 ? -17.816 7.852 13.950 1.00 90.69 223 ASP A C 1
ATOM 1655 O O . ASP A 1 223 ? -18.522 7.531 14.906 1.00 90.69 223 ASP A O 1
ATOM 1659 N N . THR A 1 224 ? -16.493 7.674 13.966 1.00 94.06 224 THR A N 1
ATOM 1660 C CA . THR A 1 224 ? -15.746 7.108 15.096 1.00 94.06 224 THR A CA 1
ATOM 1661 C C . THR A 1 224 ? -14.442 7.869 15.350 1.00 94.06 224 THR A C 1
ATOM 1663 O O . THR A 1 224 ? -14.105 8.818 14.638 1.00 94.06 224 THR A O 1
ATOM 1666 N N . GLU A 1 225 ? -13.715 7.459 16.382 1.00 96.56 225 GLU A N 1
ATOM 1667 C CA . GLU A 1 225 ? -12.356 7.914 16.659 1.00 96.56 225 GLU A CA 1
ATOM 1668 C C . GLU A 1 225 ? -11.348 6.905 16.109 1.00 96.56 225 GLU A C 1
ATOM 1670 O O . GLU A 1 225 ? -11.571 5.692 16.155 1.00 96.56 225 GLU A O 1
ATOM 1675 N N . CYS A 1 226 ? -10.229 7.415 15.605 1.00 97.88 226 CYS A N 1
ATOM 1676 C CA . CYS A 1 226 ? -9.109 6.623 15.138 1.00 97.88 226 CYS A CA 1
ATOM 1677 C C . CYS A 1 226 ? -7.853 6.917 15.949 1.00 97.88 226 CYS A C 1
ATOM 1679 O O . CYS A 1 226 ? -7.507 8.071 16.189 1.00 97.88 226 CYS A O 1
ATOM 1681 N N . ILE A 1 227 ? -7.124 5.857 16.262 1.00 97.75 227 ILE A N 1
ATOM 1682 C CA . ILE A 1 227 ? -5.711 5.891 16.619 1.00 97.75 227 ILE A CA 1
ATOM 1683 C C . ILE A 1 227 ? -4.934 6.226 15.344 1.00 97.75 227 ILE A C 1
ATOM 1685 O O . ILE A 1 227 ? -5.096 5.563 14.317 1.00 97.75 227 ILE A O 1
ATOM 1689 N N . VAL A 1 228 ? -4.103 7.262 15.398 1.00 98.12 228 VAL A N 1
ATOM 1690 C CA . VAL A 1 228 ? -3.181 7.618 14.320 1.00 98.12 228 VAL A CA 1
ATOM 1691 C C . VAL A 1 228 ? -1.805 7.072 14.664 1.00 98.12 228 VAL A C 1
ATOM 1693 O O . VAL A 1 228 ? -1.200 7.498 15.647 1.00 98.12 228 VAL A O 1
ATOM 1696 N N . LEU A 1 229 ? -1.317 6.142 13.852 1.00 97.81 229 LEU A N 1
ATOM 1697 C CA . LEU A 1 229 ? 0.027 5.588 13.962 1.00 97.81 229 LEU A CA 1
ATOM 1698 C C . LEU A 1 229 ? 0.925 6.138 12.863 1.00 97.81 229 LEU A C 1
ATOM 1700 O O . LEU A 1 229 ? 0.463 6.413 11.756 1.00 97.81 229 LEU A O 1
ATOM 1704 N N . GLU A 1 230 ? 2.208 6.249 13.171 1.00 97.81 230 GLU A N 1
ATOM 1705 C CA . GLU A 1 230 ? 3.258 6.546 12.206 1.00 97.81 230 GLU A CA 1
ATOM 1706 C C . GLU A 1 230 ? 4.416 5.574 12.423 1.00 97.81 230 GLU A C 1
ATOM 1708 O O . GLU A 1 230 ? 4.962 5.511 13.520 1.00 97.81 230 GLU A O 1
ATOM 1713 N N . ALA A 1 231 ? 4.770 4.814 11.394 1.00 95.56 231 ALA A N 1
ATOM 1714 C CA . ALA A 1 231 ? 5.946 3.962 11.365 1.00 95.56 231 ALA A CA 1
ATOM 1715 C C . ALA A 1 231 ? 6.937 4.530 10.352 1.00 95.56 231 ALA A C 1
ATOM 1717 O O . ALA A 1 231 ? 6.568 4.844 9.219 1.00 95.56 231 ALA A O 1
ATOM 1718 N N . ALA A 1 232 ? 8.192 4.679 10.757 1.00 95.69 232 ALA A N 1
ATOM 1719 C CA . ALA A 1 232 ? 9.250 5.178 9.895 1.00 95.69 232 ALA A CA 1
ATOM 1720 C C . ALA A 1 232 ? 10.484 4.295 10.034 1.00 95.69 232 ALA A C 1
ATOM 1722 O O . ALA A 1 232 ? 10.899 3.990 11.153 1.00 95.69 232 ALA A O 1
ATOM 1723 N N . PHE A 1 233 ? 11.085 3.923 8.906 1.00 95.62 233 PHE A N 1
ATOM 1724 C CA . PHE A 1 233 ? 12.344 3.189 8.898 1.00 95.62 233 PHE A CA 1
ATOM 1725 C C . PHE A 1 233 ? 13.260 3.609 7.758 1.00 95.62 233 PHE A C 1
ATOM 1727 O O . PHE A 1 233 ? 12.825 4.138 6.733 1.00 95.62 233 PHE A O 1
ATOM 1734 N N . ALA A 1 234 ? 14.545 3.346 7.946 1.00 96.62 234 ALA A N 1
ATOM 1735 C CA . ALA A 1 234 ? 15.568 3.456 6.931 1.00 96.62 234 ALA A CA 1
ATOM 1736 C C . ALA A 1 234 ? 16.401 2.175 6.916 1.00 96.62 234 ALA A C 1
ATOM 1738 O O . ALA A 1 234 ? 16.823 1.690 7.964 1.00 96.62 234 ALA A O 1
ATOM 1739 N N . ALA A 1 235 ? 16.640 1.646 5.722 1.00 96.19 235 ALA A N 1
ATOM 1740 C CA . ALA A 1 235 ? 17.562 0.550 5.492 1.00 96.19 235 ALA A CA 1
ATOM 1741 C C . ALA A 1 235 ? 18.757 1.067 4.693 1.00 96.19 235 ALA A C 1
ATOM 1743 O O . ALA A 1 235 ? 18.616 1.504 3.548 1.00 96.19 235 ALA A O 1
ATOM 1744 N N . GLU A 1 236 ? 19.935 1.019 5.299 1.00 95.81 236 GLU A N 1
ATOM 1745 C CA . GLU A 1 236 ? 21.199 1.287 4.628 1.00 95.81 236 GLU A CA 1
ATOM 1746 C C . GLU A 1 236 ? 21.734 0.011 3.971 1.00 95.81 236 GLU A C 1
ATOM 1748 O O . GLU A 1 236 ? 21.428 -1.114 4.361 1.00 95.81 236 GLU A O 1
ATOM 1753 N N . GLN A 1 237 ? 22.571 0.185 2.955 1.00 93.75 237 GLN A N 1
ATOM 1754 C CA . GLN A 1 237 ? 23.172 -0.911 2.192 1.00 93.75 237 GLN A CA 1
ATOM 1755 C C . GLN A 1 237 ? 22.161 -1.932 1.632 1.00 93.75 237 GLN A C 1
ATOM 1757 O O . GLN A 1 237 ? 22.492 -3.107 1.464 1.00 93.75 237 GLN A O 1
ATOM 1762 N N . ALA A 1 238 ? 20.936 -1.497 1.344 1.00 92.19 238 ALA A N 1
ATOM 1763 C CA . ALA A 1 238 ? 19.922 -2.340 0.733 1.00 92.19 238 ALA A CA 1
ATOM 1764 C C . ALA A 1 238 ? 20.339 -2.690 -0.699 1.00 92.19 238 ALA A C 1
ATOM 1766 O O . ALA A 1 238 ? 20.756 -1.814 -1.460 1.00 92.19 238 ALA A O 1
ATOM 1767 N N . VAL A 1 239 ? 20.208 -3.954 -1.087 1.00 90.06 239 VAL A N 1
ATOM 1768 C CA . VAL A 1 239 ? 20.533 -4.414 -2.445 1.00 90.06 239 VAL A CA 1
ATOM 1769 C C . VAL A 1 239 ? 19.249 -4.826 -3.147 1.00 90.06 239 VAL A C 1
ATOM 1771 O O . VAL A 1 239 ? 18.412 -5.494 -2.551 1.00 90.06 239 VAL A O 1
ATOM 1774 N N . VAL A 1 240 ? 19.076 -4.456 -4.414 1.00 87.31 240 VAL A N 1
ATOM 1775 C CA . VAL A 1 240 ? 17.962 -4.971 -5.223 1.00 87.31 240 VAL A CA 1
ATOM 1776 C C . VAL A 1 240 ? 18.280 -6.422 -5.585 1.00 87.31 240 VAL A C 1
ATOM 1778 O O . VAL A 1 240 ? 19.240 -6.688 -6.302 1.00 87.31 240 VAL A O 1
ATOM 1781 N N . ALA A 1 241 ? 17.496 -7.368 -5.068 1.00 80.75 241 ALA A N 1
ATOM 1782 C CA . ALA A 1 241 ? 17.745 -8.806 -5.194 1.00 80.75 241 ALA A CA 1
ATOM 1783 C C . ALA A 1 241 ? 17.558 -9.328 -6.628 1.00 80.75 241 ALA A C 1
ATOM 1785 O O . ALA A 1 241 ? 18.037 -10.407 -6.976 1.00 80.75 241 ALA A O 1
ATOM 1786 N N . GLN A 1 242 ? 16.844 -8.581 -7.471 1.00 70.94 242 GLN A N 1
ATOM 1787 C CA . GLN A 1 242 ? 16.592 -8.983 -8.844 1.00 70.94 242 GLN A CA 1
ATOM 1788 C C . GLN A 1 242 ? 17.784 -8.647 -9.744 1.00 70.94 242 GLN A C 1
ATOM 1790 O O . GLN A 1 242 ? 18.051 -7.482 -10.032 1.00 70.94 242 GLN A O 1
ATOM 1795 N N . GLU A 1 243 ? 18.444 -9.682 -10.267 1.00 60.38 243 GLU A N 1
ATOM 1796 C CA . GLU A 1 243 ? 19.438 -9.531 -11.329 1.00 60.38 243 GLU A CA 1
ATOM 1797 C C . GLU A 1 243 ? 18.763 -8.984 -12.594 1.00 60.38 243 GLU A C 1
ATOM 1799 O O . GLU A 1 243 ? 18.026 -9.674 -13.308 1.00 60.38 243 GLU A O 1
ATOM 1804 N N . TRP A 1 244 ? 19.014 -7.716 -12.900 1.00 65.81 244 TRP A N 1
ATOM 1805 C CA . TRP A 1 244 ? 18.712 -7.169 -14.212 1.00 65.81 244 TRP A CA 1
ATOM 1806 C C . TRP A 1 244 ? 19.866 -7.575 -15.125 1.00 65.81 244 TRP A C 1
ATOM 1808 O O . TRP A 1 244 ? 21.004 -7.216 -14.864 1.00 65.81 244 TRP A O 1
ATOM 1818 N N . GLN A 1 245 ? 19.595 -8.308 -16.213 1.00 63.59 245 GLN A N 1
ATOM 1819 C CA . GLN A 1 245 ? 20.632 -8.913 -17.079 1.00 63.59 245 GLN A CA 1
ATOM 1820 C C . GLN A 1 245 ? 21.726 -7.949 -17.594 1.00 63.59 245 GLN A C 1
ATOM 1822 O O . GLN A 1 245 ? 22.724 -8.410 -18.136 1.00 63.59 245 GLN A O 1
ATOM 1827 N N . MET A 1 246 ? 21.523 -6.634 -17.473 1.00 68.62 246 MET A N 1
ATOM 1828 C CA . MET A 1 246 ? 22.437 -5.583 -17.925 1.00 68.62 246 MET A CA 1
ATOM 1829 C C . MET A 1 246 ? 22.809 -4.580 -16.816 1.00 68.62 246 MET A C 1
ATOM 1831 O O . MET A 1 246 ? 23.414 -3.555 -17.131 1.00 68.62 246 MET A O 1
ATOM 1835 N N . ALA A 1 247 ? 22.389 -4.808 -15.568 1.00 80.75 247 ALA A N 1
ATOM 1836 C CA . ALA A 1 247 ? 22.582 -3.865 -14.475 1.00 80.75 247 ALA A CA 1
ATOM 1837 C C . ALA A 1 247 ? 22.977 -4.581 -13.180 1.00 80.75 247 ALA A C 1
ATOM 1839 O O . ALA A 1 247 ? 22.251 -5.455 -12.704 1.00 80.75 247 ALA A O 1
ATOM 1840 N N . GLU A 1 248 ? 24.096 -4.166 -12.601 1.00 84.44 248 GLU A N 1
ATOM 1841 C CA . GLU A 1 248 ? 24.523 -4.579 -11.269 1.00 84.44 248 GLU A CA 1
ATOM 1842 C C . GLU A 1 248 ? 24.179 -3.460 -10.287 1.00 84.44 248 GLU A C 1
ATOM 1844 O O . GLU A 1 248 ? 24.613 -2.316 -10.437 1.00 84.44 248 GLU A O 1
ATOM 1849 N N . PHE A 1 249 ? 23.336 -3.769 -9.305 1.00 84.56 249 PHE A N 1
ATOM 1850 C CA . PHE A 1 249 ? 22.992 -2.821 -8.255 1.00 84.56 249 PHE A CA 1
ATOM 1851 C C . PHE A 1 249 ? 24.066 -2.826 -7.181 1.00 84.56 249 PHE A C 1
ATOM 1853 O O . PHE A 1 249 ? 24.361 -3.863 -6.585 1.00 84.56 249 PHE A O 1
ATOM 1860 N N . GLU A 1 250 ? 24.592 -1.647 -6.880 1.00 89.44 250 GLU A N 1
ATOM 1861 C CA . GLU A 1 250 ? 25.338 -1.436 -5.654 1.00 89.44 250 GLU A CA 1
ATOM 1862 C C . GLU A 1 250 ? 24.378 -1.299 -4.463 1.00 89.44 250 GLU A C 1
ATOM 1864 O O . GLU A 1 250 ? 23.179 -1.029 -4.598 1.00 89.44 250 GLU A O 1
ATOM 1869 N N . ALA A 1 251 ? 24.941 -1.461 -3.269 1.00 90.00 251 ALA A N 1
ATOM 1870 C CA . ALA A 1 251 ? 24.279 -1.170 -2.009 1.00 90.00 251 ALA A CA 1
ATOM 1871 C C . ALA A 1 251 ? 23.736 0.275 -1.997 1.00 90.00 251 ALA A C 1
ATOM 1873 O O . ALA A 1 251 ? 24.482 1.237 -2.178 1.00 90.00 251 ALA A O 1
ATOM 1874 N N . GLY A 1 252 ? 22.430 0.419 -1.782 1.00 93.31 252 GLY A N 1
ATOM 1875 C CA . GLY A 1 252 ? 21.719 1.693 -1.736 1.00 93.31 252 GLY A CA 1
ATOM 1876 C C . GLY A 1 252 ? 21.075 1.970 -0.380 1.00 93.31 252 GLY A C 1
ATOM 1877 O O . GLY A 1 252 ? 21.353 1.300 0.613 1.00 93.31 252 GLY A O 1
ATOM 1878 N N . ARG A 1 253 ? 20.191 2.967 -0.347 1.00 96.25 253 ARG A N 1
ATOM 1879 C CA . ARG A 1 253 ? 19.394 3.337 0.830 1.00 96.25 253 ARG A CA 1
ATOM 1880 C C . ARG A 1 253 ? 17.914 3.265 0.496 1.00 96.25 253 ARG A C 1
ATOM 1882 O O . ARG A 1 253 ? 17.501 3.748 -0.560 1.00 96.25 253 ARG A O 1
ATOM 1889 N N . ILE A 1 254 ? 17.130 2.729 1.421 1.00 95.19 254 ILE A N 1
ATOM 1890 C CA . ILE A 1 254 ? 15.668 2.766 1.404 1.00 95.19 254 ILE A CA 1
ATOM 1891 C C . ILE A 1 254 ? 15.198 3.570 2.613 1.00 95.19 254 ILE A C 1
ATOM 1893 O O . ILE A 1 254 ? 15.735 3.427 3.705 1.00 95.19 254 ILE A O 1
ATOM 1897 N N . GLU A 1 255 ? 14.195 4.413 2.421 1.00 96.06 255 GLU A N 1
ATOM 1898 C CA . GLU A 1 255 ? 13.467 5.107 3.479 1.00 96.06 255 GLU A CA 1
ATOM 1899 C C . GLU A 1 255 ? 11.981 4.838 3.292 1.00 96.06 255 GLU A C 1
ATOM 1901 O O . GLU A 1 255 ? 11.474 4.951 2.173 1.00 96.06 255 GLU A O 1
ATOM 1906 N N . ALA A 1 256 ? 11.273 4.542 4.372 1.00 95.00 256 ALA A N 1
ATOM 1907 C CA . ALA A 1 256 ? 9.834 4.376 4.347 1.00 95.00 256 ALA A CA 1
ATOM 1908 C C . ALA A 1 256 ? 9.161 5.158 5.475 1.00 95.00 256 ALA A C 1
ATOM 1910 O O . ALA A 1 256 ? 9.703 5.312 6.570 1.00 95.00 256 ALA A O 1
ATOM 1911 N N . LEU A 1 257 ? 7.963 5.650 5.180 1.00 95.44 257 LEU A N 1
ATOM 1912 C CA . LEU A 1 257 ? 7.057 6.285 6.124 1.00 95.44 257 LEU A CA 1
ATOM 1913 C C . LEU A 1 257 ? 5.656 5.747 5.862 1.00 95.44 257 LEU A C 1
ATOM 1915 O O . LEU A 1 257 ? 5.130 5.908 4.761 1.00 95.44 257 LEU A O 1
ATOM 1919 N N . VAL A 1 258 ? 5.050 5.151 6.878 1.00 95.12 258 VAL A N 1
ATOM 1920 C CA . VAL A 1 258 ? 3.680 4.648 6.847 1.00 95.12 258 VAL A CA 1
ATOM 1921 C C . VAL A 1 258 ? 2.886 5.361 7.929 1.00 95.12 258 VAL A C 1
ATOM 1923 O O . VAL A 1 258 ? 3.294 5.404 9.086 1.00 95.12 258 VAL A O 1
ATOM 1926 N N . ARG A 1 259 ? 1.737 5.923 7.571 1.00 96.62 259 ARG A N 1
ATOM 1927 C CA . ARG A 1 259 ? 0.793 6.550 8.491 1.00 96.62 259 ARG A CA 1
ATOM 1928 C C . ARG A 1 259 ? -0.551 5.853 8.374 1.00 96.62 259 ARG A C 1
ATOM 1930 O O . ARG A 1 259 ? -1.151 5.829 7.304 1.00 96.62 259 ARG A O 1
ATOM 1937 N N . ILE A 1 260 ? -1.045 5.314 9.481 1.00 96.12 260 ILE A N 1
ATOM 1938 C CA . ILE A 1 260 ? -2.273 4.511 9.508 1.00 96.12 260 ILE A CA 1
ATOM 1939 C C . ILE A 1 260 ? -3.288 5.177 10.429 1.00 96.12 260 ILE A C 1
ATOM 1941 O O . ILE A 1 260 ? -2.944 5.656 11.510 1.00 96.12 260 ILE A O 1
ATOM 1945 N N . ARG A 1 261 ? -4.555 5.205 10.011 1.00 96.81 261 ARG A N 1
ATOM 1946 C CA . ARG A 1 261 ? -5.686 5.586 10.862 1.00 96.81 261 ARG A CA 1
ATOM 1947 C C . ARG A 1 261 ? -6.521 4.354 11.153 1.00 96.81 261 ARG A C 1
ATOM 1949 O O . ARG A 1 261 ? -7.175 3.803 10.268 1.00 96.81 261 ARG A O 1
ATOM 1956 N N . LEU A 1 262 ? -6.495 3.937 12.408 1.00 95.50 262 LEU A N 1
ATOM 1957 C CA . LEU A 1 262 ? -7.131 2.721 12.886 1.00 95.50 262 LEU A CA 1
ATOM 1958 C C . LEU A 1 262 ? -8.314 3.096 13.761 1.00 95.50 262 LEU A C 1
ATOM 1960 O O . LEU A 1 262 ? -8.091 3.719 14.798 1.00 95.50 262 LEU A O 1
ATOM 1964 N N . PRO A 1 263 ? -9.553 2.717 13.416 1.00 95.44 263 PRO A N 1
ATOM 1965 C CA . PRO A 1 263 ? -10.662 2.880 14.339 1.00 95.44 263 PRO A CA 1
ATOM 1966 C C . PRO A 1 263 ? -10.330 2.267 15.700 1.00 95.44 263 PRO A C 1
ATOM 1968 O O . PRO A 1 263 ? -9.766 1.170 15.763 1.00 95.44 263 PRO A O 1
ATOM 1971 N N . VAL A 1 264 ? -10.689 2.976 16.774 1.00 95.06 264 VAL A N 1
ATOM 1972 C CA . VAL A 1 264 ? -10.535 2.484 18.156 1.00 95.06 264 VAL A CA 1
ATOM 1973 C C . VAL A 1 264 ? -11.310 1.174 18.347 1.00 95.06 264 VAL A C 1
ATOM 1975 O O . VAL A 1 264 ? -10.858 0.279 19.055 1.00 95.06 264 VAL A O 1
ATOM 1978 N N . ASP A 1 265 ? -12.457 1.037 17.676 1.00 92.50 265 ASP A N 1
ATOM 1979 C CA . ASP A 1 265 ? -13.174 -0.232 17.559 1.00 92.50 265 ASP A CA 1
ATOM 1980 C C . ASP A 1 265 ? -12.454 -1.169 16.575 1.00 92.50 265 ASP A C 1
ATOM 1982 O O . ASP A 1 265 ? -12.561 -1.018 15.354 1.00 92.50 265 ASP A O 1
ATOM 1986 N N . ALA A 1 266 ? -11.760 -2.169 17.120 1.00 89.88 266 ALA A N 1
ATOM 1987 C CA . ALA A 1 266 ? -11.018 -3.165 16.354 1.00 89.88 266 ALA A CA 1
ATOM 1988 C C . ALA A 1 266 ? -11.893 -4.067 15.461 1.00 89.88 266 ALA A C 1
ATOM 1990 O O . ALA A 1 266 ? -11.365 -4.763 14.598 1.00 89.88 266 ALA A O 1
ATOM 1991 N N . ALA A 1 267 ? -13.224 -4.044 15.606 1.00 88.12 267 ALA A N 1
ATOM 1992 C CA . ALA A 1 267 ? -14.139 -4.725 14.687 1.00 88.12 267 ALA A CA 1
ATOM 1993 C C . ALA A 1 267 ? -14.416 -3.918 13.400 1.00 88.12 267 ALA A C 1
ATOM 1995 O O . ALA A 1 267 ? -15.176 -4.356 12.523 1.00 88.12 267 ALA A O 1
ATOM 1996 N N . ARG A 1 268 ? -13.869 -2.703 13.273 1.00 88.88 268 ARG A N 1
ATOM 1997 C CA . ARG A 1 268 ? -13.938 -1.903 12.044 1.00 88.88 268 ARG A CA 1
ATOM 1998 C C . ARG A 1 268 ? -12.640 -2.061 11.247 1.00 88.88 268 ARG A C 1
ATOM 2000 O O . ARG A 1 268 ? -11.574 -2.129 11.852 1.00 88.88 268 ARG A O 1
ATOM 2007 N N . PRO A 1 269 ? -12.715 -2.097 9.904 1.00 88.56 269 PRO A N 1
ATOM 2008 C CA . PRO A 1 269 ? -11.515 -2.139 9.074 1.00 88.56 269 PRO A CA 1
ATOM 2009 C C . PRO A 1 269 ? -10.646 -0.899 9.312 1.00 88.56 269 PRO A C 1
ATOM 2011 O O . PRO A 1 269 ? -11.128 0.110 9.834 1.00 88.56 269 PRO A O 1
ATOM 2014 N N . VAL A 1 270 ? -9.381 -0.971 8.897 1.00 92.00 270 VAL A N 1
ATOM 2015 C CA . VAL A 1 270 ? -8.492 0.196 8.804 1.00 92.00 270 VAL A CA 1
ATOM 2016 C C . VAL A 1 270 ? -9.237 1.327 8.095 1.00 92.00 270 VAL A C 1
ATOM 2018 O O . VAL A 1 270 ? -9.903 1.080 7.100 1.00 92.00 270 VAL A O 1
ATOM 2021 N N . TYR A 1 271 ? -9.183 2.555 8.609 1.00 94.88 271 TYR A N 1
ATOM 2022 C CA . TYR A 1 271 ? -9.908 3.673 7.998 1.00 94.88 271 TYR A CA 1
ATOM 2023 C C . TYR A 1 271 ? -9.134 4.239 6.808 1.00 94.88 271 TYR A C 1
ATOM 2025 O O . TYR A 1 271 ? -9.693 4.460 5.735 1.00 94.88 271 TYR A O 1
ATOM 2033 N N . SER A 1 272 ? -7.835 4.471 6.999 1.00 95.62 272 SER A N 1
ATOM 2034 C CA . SER A 1 272 ? -6.951 4.931 5.935 1.00 95.62 272 SER A CA 1
ATOM 2035 C C . SER A 1 272 ? -5.500 4.558 6.195 1.00 95.62 272 SER A C 1
ATOM 2037 O O . SER A 1 272 ? -5.087 4.373 7.340 1.00 95.62 272 SER A O 1
ATOM 2039 N N . GLU A 1 273 ? -4.724 4.542 5.126 1.00 95.06 273 GLU A N 1
ATOM 2040 C CA . GLU A 1 273 ? -3.300 4.244 5.109 1.00 95.06 273 GLU A CA 1
ATOM 2041 C C . GLU A 1 273 ? -2.620 5.189 4.115 1.00 95.06 273 GLU A C 1
ATOM 2043 O O . GLU A 1 273 ? -3.100 5.379 2.999 1.00 95.06 273 GLU A O 1
ATOM 2048 N N . GLU A 1 274 ? -1.517 5.797 4.524 1.00 95.06 274 GLU A N 1
ATOM 2049 C CA . GLU A 1 274 ? -0.650 6.612 3.681 1.00 95.06 274 GLU A CA 1
ATOM 2050 C C . GLU A 1 274 ? 0.750 6.006 3.778 1.00 95.06 274 GLU A C 1
ATOM 2052 O O . GLU A 1 274 ? 1.331 5.962 4.857 1.00 95.06 274 GLU A O 1
ATOM 2057 N N . ALA A 1 275 ? 1.296 5.522 2.672 1.00 94.44 275 ALA A N 1
ATOM 2058 C CA . ALA A 1 275 ? 2.609 4.905 2.617 1.00 94.44 275 ALA A CA 1
ATOM 2059 C C . ALA A 1 275 ? 3.487 5.636 1.603 1.00 94.44 275 ALA A C 1
ATOM 2061 O O . ALA A 1 275 ? 3.070 5.944 0.484 1.00 94.44 275 ALA A O 1
ATOM 2062 N N . MET A 1 276 ? 4.727 5.900 1.989 1.00 94.44 276 MET A N 1
ATOM 2063 C CA . MET A 1 276 ? 5.772 6.422 1.127 1.00 94.44 276 MET A CA 1
ATOM 2064 C C . MET A 1 276 ? 7.007 5.551 1.276 1.00 94.44 276 MET A C 1
ATOM 2066 O O . MET A 1 276 ? 7.469 5.334 2.388 1.00 94.44 276 MET A O 1
ATOM 2070 N N . LEU A 1 277 ? 7.577 5.130 0.154 1.00 94.19 277 LEU A N 1
ATOM 2071 C CA . LEU A 1 277 ? 8.876 4.477 0.090 1.00 94.19 277 LEU A CA 1
ATOM 2072 C C . LEU A 1 277 ? 9.761 5.245 -0.882 1.00 94.19 277 LEU A C 1
ATOM 2074 O O . LEU A 1 277 ? 9.330 5.622 -1.972 1.00 94.19 277 LEU A O 1
ATOM 2078 N N . ARG A 1 278 ? 11.008 5.481 -0.499 1.00 95.44 278 ARG A N 1
ATOM 2079 C CA . ARG A 1 278 ? 12.036 6.087 -1.339 1.00 95.44 278 ARG A CA 1
ATOM 2080 C C . ARG A 1 278 ? 13.251 5.187 -1.353 1.00 95.44 278 ARG A C 1
ATOM 2082 O O . ARG A 1 278 ? 13.678 4.719 -0.311 1.00 95.44 278 ARG A O 1
ATOM 2089 N N . GLY A 1 279 ? 13.810 4.975 -2.531 1.00 93.44 279 GLY A N 1
ATOM 2090 C CA . GLY A 1 279 ? 15.049 4.244 -2.727 1.00 93.44 279 GLY A CA 1
ATOM 2091 C C . GLY A 1 279 ? 16.043 5.088 -3.509 1.00 93.44 279 GLY A C 1
ATOM 2092 O O . GLY A 1 279 ? 15.659 5.790 -4.447 1.00 93.44 279 GLY A O 1
ATOM 2093 N N . LEU A 1 280 ? 17.314 5.010 -3.139 1.00 94.06 280 LEU A N 1
ATOM 2094 C CA . LEU A 1 280 ? 18.428 5.556 -3.904 1.00 94.06 280 LEU A CA 1
ATOM 2095 C C . LEU A 1 280 ? 19.495 4.475 -4.035 1.00 94.06 280 LEU A C 1
ATOM 2097 O O . LEU A 1 280 ? 20.066 4.047 -3.035 1.00 94.06 280 LEU A O 1
ATOM 2101 N N . PHE A 1 281 ? 19.774 4.069 -5.268 1.00 91.50 281 PHE A N 1
ATOM 2102 C CA . PHE A 1 281 ? 20.729 3.010 -5.576 1.00 91.50 281 PHE A CA 1
ATOM 2103 C C . PHE A 1 281 ? 21.736 3.506 -6.609 1.00 91.50 281 PHE A C 1
ATOM 2105 O O . PHE A 1 281 ? 21.352 4.163 -7.578 1.00 91.50 281 PHE A O 1
ATOM 2112 N N . ALA A 1 282 ? 23.013 3.186 -6.417 1.00 90.50 282 ALA A N 1
ATOM 2113 C CA . ALA A 1 282 ? 23.985 3.251 -7.499 1.00 90.50 282 ALA A CA 1
ATOM 2114 C C . ALA A 1 282 ? 23.884 1.964 -8.325 1.00 90.50 282 ALA A C 1
ATOM 2116 O O . ALA A 1 282 ? 23.640 0.884 -7.790 1.00 90.50 282 ALA A O 1
ATOM 2117 N N . VAL A 1 283 ? 23.988 2.097 -9.641 1.00 89.19 283 VAL A N 1
ATOM 2118 C CA . VAL A 1 283 ? 23.815 0.998 -10.585 1.00 89.19 283 VAL A CA 1
ATOM 2119 C C . VAL A 1 283 ? 24.905 1.076 -11.636 1.00 89.19 283 VAL A C 1
ATOM 2121 O O . VAL A 1 283 ? 25.080 2.114 -12.278 1.00 89.19 283 VAL A O 1
ATOM 2124 N N . GLU A 1 284 ? 25.604 -0.032 -11.842 1.00 88.62 284 GLU A N 1
ATOM 2125 C CA . GLU A 1 284 ? 26.527 -0.206 -12.955 1.00 88.62 284 GLU A CA 1
ATOM 2126 C C . GLU A 1 284 ? 25.774 -0.830 -14.134 1.00 88.62 284 GLU A C 1
ATOM 2128 O O . GLU A 1 284 ? 25.277 -1.952 -14.066 1.00 88.62 284 GLU A O 1
ATOM 2133 N N . LEU A 1 285 ? 25.643 -0.075 -15.223 1.00 84.81 285 LEU A N 1
ATOM 2134 C CA . LEU A 1 285 ? 25.057 -0.536 -16.476 1.00 84.81 285 LEU A CA 1
ATOM 2135 C C . LEU A 1 285 ? 26.166 -1.001 -17.415 1.00 84.81 285 LEU A C 1
ATOM 2137 O O . LEU A 1 285 ? 27.098 -0.244 -17.695 1.00 84.81 285 LEU A O 1
ATOM 2141 N N . HIS A 1 286 ? 26.031 -2.208 -17.958 1.00 84.62 286 HIS A N 1
ATOM 2142 C CA . HIS A 1 286 ? 26.962 -2.746 -18.949 1.00 84.62 286 HIS A CA 1
ATOM 2143 C C . HIS A 1 286 ? 26.339 -2.675 -20.349 1.00 84.62 286 HIS A C 1
ATOM 2145 O O . HIS A 1 286 ? 25.306 -3.288 -20.603 1.00 84.62 286 HIS A O 1
ATOM 2151 N N . GLU A 1 287 ? 26.957 -1.952 -21.285 1.00 83.69 287 GLU A N 1
ATOM 2152 C CA . GLU A 1 287 ? 26.535 -1.890 -22.691 1.00 83.69 287 GLU A CA 1
ATOM 2153 C C . GLU A 1 287 ? 27.703 -2.279 -23.611 1.00 83.69 287 GLU A C 1
ATOM 2155 O O . GLU A 1 287 ? 28.536 -1.464 -24.008 1.00 83.69 287 GLU A O 1
ATOM 2160 N N . GLY A 1 288 ? 27.784 -3.569 -23.953 1.00 86.75 288 GLY A N 1
ATOM 2161 C CA . GLY A 1 288 ? 28.934 -4.108 -24.683 1.00 86.75 288 GLY A CA 1
ATOM 2162 C C . GLY A 1 288 ? 30.178 -4.149 -23.794 1.00 86.75 288 GLY A C 1
ATOM 2163 O O . GLY A 1 288 ? 30.164 -4.833 -22.776 1.00 86.75 288 GLY A O 1
ATOM 2164 N N . ASP A 1 289 ? 31.233 -3.431 -24.188 1.00 87.81 289 ASP A N 1
ATOM 2165 C CA . ASP A 1 289 ? 32.475 -3.290 -23.409 1.00 87.81 289 ASP A CA 1
ATOM 2166 C C . ASP A 1 289 ? 32.491 -2.004 -22.548 1.00 87.81 289 ASP A C 1
ATOM 2168 O O . ASP A 1 289 ? 33.476 -1.735 -21.859 1.00 87.81 289 ASP A O 1
ATOM 2172 N N . GLU A 1 290 ? 31.434 -1.181 -22.603 1.00 84.69 290 GLU A N 1
ATOM 2173 C CA . GLU A 1 290 ? 31.305 0.034 -21.792 1.00 84.69 290 GLU A CA 1
ATOM 2174 C C . GLU A 1 290 ? 30.565 -0.265 -20.479 1.00 84.69 290 GLU A C 1
ATOM 2176 O O . GLU A 1 290 ? 29.488 -0.862 -20.491 1.00 84.69 290 GLU A O 1
ATOM 2181 N N . THR A 1 291 ? 31.119 0.201 -19.356 1.00 85.06 291 THR A N 1
ATOM 2182 C CA . THR A 1 291 ? 30.426 0.265 -18.060 1.00 85.06 291 THR A CA 1
ATOM 2183 C C . THR A 1 291 ? 30.097 1.721 -17.758 1.00 85.06 291 THR A C 1
ATOM 2185 O O . THR A 1 291 ? 30.966 2.588 -17.883 1.00 85.06 291 THR A O 1
ATOM 2188 N N . ARG A 1 292 ? 28.856 1.999 -17.354 1.00 84.81 292 ARG A N 1
ATOM 2189 C CA . ARG A 1 292 ? 28.408 3.330 -16.927 1.00 84.81 292 ARG A CA 1
ATOM 2190 C C . ARG A 1 292 ? 27.788 3.257 -15.545 1.00 84.81 292 ARG A C 1
ATOM 2192 O O . ARG A 1 292 ? 26.924 2.421 -15.309 1.00 84.81 292 ARG A O 1
ATOM 2199 N N . GLN A 1 293 ? 28.188 4.167 -14.665 1.00 86.19 293 GLN A N 1
ATOM 2200 C CA . GLN A 1 293 ? 27.557 4.317 -13.360 1.00 86.19 293 GLN A CA 1
ATOM 2201 C C . GLN A 1 293 ? 26.382 5.293 -13.460 1.00 86.19 293 GLN A C 1
ATOM 2203 O O . GLN A 1 293 ? 26.501 6.405 -13.980 1.00 86.19 293 GLN A O 1
ATOM 2208 N N . THR A 1 294 ? 25.226 4.878 -12.958 1.00 88.25 294 THR A N 1
ATOM 2209 C CA . THR A 1 294 ? 24.025 5.707 -12.867 1.00 88.25 294 THR A CA 1
ATOM 2210 C C . THR A 1 294 ? 23.474 5.650 -11.454 1.00 88.25 294 THR A C 1
ATOM 2212 O O . THR A 1 294 ? 23.597 4.649 -10.755 1.00 88.25 294 THR A O 1
ATOM 2215 N N . LEU A 1 295 ? 22.812 6.722 -11.039 1.00 89.69 295 LEU A N 1
ATOM 2216 C CA . LEU A 1 295 ? 21.950 6.697 -9.868 1.00 89.69 295 LEU A CA 1
ATOM 2217 C C . LEU A 1 295 ? 20.534 6.349 -10.308 1.00 89.69 295 LEU A C 1
ATOM 2219 O O . LEU A 1 295 ? 20.035 6.900 -11.291 1.00 89.69 295 LEU A O 1
ATOM 2223 N N . VAL A 1 296 ? 19.891 5.451 -9.574 1.00 90.38 296 VAL A N 1
ATOM 2224 C CA . VAL A 1 296 ? 18.475 5.122 -9.706 1.00 90.38 296 VAL A CA 1
ATOM 2225 C C . VAL A 1 296 ? 17.760 5.615 -8.461 1.00 90.38 296 VAL A C 1
ATOM 2227 O O . VAL A 1 296 ? 18.053 5.179 -7.348 1.00 90.38 296 VAL A O 1
ATOM 2230 N N . THR A 1 297 ? 16.804 6.518 -8.652 1.00 92.00 297 THR A N 1
ATOM 2231 C CA . THR A 1 297 ? 15.850 6.895 -7.614 1.00 92.00 297 THR A CA 1
ATOM 2232 C C . THR A 1 297 ? 14.540 6.160 -7.837 1.00 92.00 297 THR A C 1
ATOM 2234 O O . THR A 1 297 ? 14.003 6.116 -8.945 1.00 92.00 297 THR A O 1
ATOM 2237 N N . LEU A 1 298 ? 14.016 5.585 -6.764 1.00 93.06 298 LEU A N 1
ATOM 2238 C CA . LEU A 1 298 ? 12.691 4.993 -6.688 1.00 93.06 298 LEU A CA 1
ATOM 2239 C C . LEU A 1 298 ? 11.875 5.810 -5.691 1.00 93.06 298 LEU A C 1
ATOM 2241 O O . LEU A 1 298 ? 12.352 6.142 -4.612 1.00 93.06 298 LEU A O 1
ATOM 2245 N N . SER A 1 299 ? 10.637 6.122 -6.034 1.00 94.12 299 SER A N 1
ATOM 2246 C CA . SER A 1 299 ? 9.662 6.682 -5.109 1.00 94.12 299 SER A CA 1
ATOM 2247 C C . SER A 1 299 ? 8.333 5.984 -5.331 1.00 94.12 299 SER A C 1
ATOM 2249 O O . SER A 1 299 ? 7.838 5.941 -6.458 1.00 94.12 299 SER A O 1
ATOM 2251 N N . ARG A 1 300 ? 7.758 5.434 -4.270 1.00 94.75 300 ARG A N 1
ATOM 2252 C CA . ARG A 1 300 ? 6.402 4.898 -4.237 1.00 94.75 300 ARG A CA 1
ATOM 2253 C C . ARG A 1 300 ? 5.607 5.699 -3.224 1.00 94.75 300 ARG A C 1
ATOM 2255 O O . ARG A 1 300 ? 6.088 5.961 -2.127 1.00 94.75 300 ARG A O 1
ATOM 2262 N N . VAL A 1 301 ? 4.406 6.102 -3.603 1.00 95.06 301 VAL A N 1
ATOM 2263 C CA . VAL A 1 301 ? 3.429 6.714 -2.704 1.00 95.06 301 VAL A CA 1
ATOM 2264 C C . VAL A 1 301 ? 2.111 5.993 -2.908 1.00 95.06 301 VAL A C 1
ATOM 2266 O O . VAL A 1 301 ? 1.721 5.765 -4.053 1.00 95.06 301 VAL A O 1
ATOM 2269 N N . ARG A 1 302 ? 1.434 5.648 -1.820 1.00 95.19 302 ARG A N 1
ATOM 2270 C CA . ARG A 1 302 ? 0.122 5.011 -1.826 1.00 95.19 302 ARG A CA 1
ATOM 2271 C C . ARG A 1 302 ? -0.732 5.630 -0.733 1.00 95.19 302 ARG A C 1
ATOM 2273 O O . ARG A 1 302 ? -0.313 5.680 0.413 1.00 95.19 302 ARG A O 1
ATOM 2280 N N . ASN A 1 303 ? -1.925 6.069 -1.093 1.00 95.88 303 ASN A N 1
ATOM 2281 C CA . ASN A 1 303 ? -2.951 6.510 -0.164 1.00 95.88 303 ASN A CA 1
ATOM 2282 C C . ASN A 1 303 ? -4.158 5.607 -0.370 1.00 95.88 303 ASN A C 1
ATOM 2284 O O . ASN A 1 303 ? -4.658 5.521 -1.488 1.00 95.88 303 ASN A O 1
ATOM 2288 N N . ALA A 1 304 ? -4.620 4.950 0.683 1.00 95.88 304 ALA A N 1
ATOM 2289 C CA . ALA A 1 304 ? -5.807 4.116 0.654 1.00 95.88 304 ALA A CA 1
ATOM 2290 C C . ALA A 1 304 ? -6.801 4.567 1.723 1.00 95.88 304 ALA A C 1
ATOM 2292 O O . ALA A 1 304 ? -6.417 4.923 2.838 1.00 95.88 304 ALA A O 1
ATOM 2293 N N . THR A 1 305 ? -8.087 4.532 1.395 1.00 95.88 305 THR A N 1
ATOM 2294 C CA . THR A 1 305 ? -9.174 4.699 2.360 1.00 95.88 305 THR A CA 1
ATOM 2295 C C . THR A 1 305 ? -10.153 3.549 2.230 1.00 95.88 305 THR A C 1
ATOM 2297 O O . THR A 1 305 ? -10.386 3.044 1.132 1.00 95.88 305 THR A O 1
ATOM 2300 N N . TYR A 1 306 ? -10.716 3.129 3.358 1.00 94.56 306 TYR A N 1
ATOM 2301 C CA . TYR A 1 306 ? -11.659 2.024 3.409 1.00 94.56 306 TYR A CA 1
ATOM 2302 C C . TYR A 1 306 ? -12.908 2.469 4.157 1.00 94.56 306 TYR A C 1
ATOM 2304 O O . TYR A 1 306 ? -12.846 3.058 5.239 1.00 94.56 306 TYR A O 1
ATOM 2312 N N . SER A 1 307 ? -14.072 2.174 3.591 1.00 93.19 307 SER A N 1
ATOM 2313 C CA . SER A 1 307 ? -15.351 2.532 4.197 1.00 93.19 307 SER A CA 1
ATOM 2314 C C . SER A 1 307 ? -16.319 1.357 4.162 1.00 93.19 307 SER A C 1
ATOM 2316 O O . SER A 1 307 ? -16.295 0.516 3.266 1.00 93.19 307 SER A O 1
ATOM 2318 N N . ARG A 1 308 ? -17.176 1.238 5.179 1.00 89.56 308 ARG A N 1
ATOM 2319 C CA . ARG A 1 308 ? -18.203 0.191 5.174 1.00 89.56 308 ARG A CA 1
ATOM 2320 C C . ARG A 1 308 ? -19.243 0.513 4.109 1.00 89.56 308 ARG A C 1
ATOM 2322 O O . ARG A 1 308 ? -19.756 1.629 4.061 1.00 89.56 308 ARG A O 1
ATOM 2329 N N . LEU A 1 309 ? -19.618 -0.498 3.331 1.00 85.19 309 LEU A N 1
ATOM 2330 C CA . LEU A 1 309 ? -20.812 -0.400 2.504 1.00 85.19 309 LEU A CA 1
ATOM 2331 C C . LEU A 1 309 ? -22.058 -0.491 3.404 1.00 85.19 309 LEU A C 1
ATOM 2333 O O . LEU A 1 309 ? -22.041 -1.231 4.395 1.00 85.19 309 LEU A O 1
ATOM 2337 N N . PRO A 1 310 ? -23.137 0.253 3.100 1.00 77.31 310 PRO A N 1
ATOM 2338 C CA . PRO A 1 310 ? -24.412 0.083 3.785 1.00 77.31 310 PRO A CA 1
ATOM 2339 C C . PRO A 1 310 ? -24.866 -1.378 3.694 1.00 77.31 310 PRO A C 1
ATOM 2341 O O . PRO A 1 310 ? -24.696 -2.011 2.653 1.00 77.31 310 PRO A O 1
ATOM 2344 N N . ALA A 1 311 ? -25.449 -1.912 4.769 1.00 72.56 311 ALA A N 1
ATOM 2345 C CA . ALA A 1 311 ? -26.119 -3.205 4.692 1.00 72.56 311 ALA A CA 1
ATOM 2346 C C . ALA A 1 311 ? -27.308 -3.091 3.720 1.00 72.56 311 ALA A C 1
ATOM 2348 O O . ALA A 1 311 ? -28.140 -2.195 3.891 1.00 72.56 311 ALA A O 1
ATOM 2349 N N . GLU A 1 312 ? -27.345 -3.957 2.703 1.00 60.41 312 GLU A N 1
ATOM 2350 C CA . GLU A 1 312 ? -28.468 -4.086 1.758 1.00 60.41 312 GLU A CA 1
ATOM 2351 C C . GLU A 1 312 ? -29.718 -4.697 2.409 1.00 60.41 312 GLU A C 1
ATOM 2353 O O . GLU A 1 312 ? -29.575 -5.584 3.286 1.00 60.41 312 GLU A O 1
#

Secondary structure (DSSP, 8-state):
--GGGSS-------------PPPP----------S-PPPB---------TT-EEEEEEEEEEEEEEEE--SSTTS------EEEEEEEEEEEEEEEEE-TTS-EEEEEEEEEEEEETTTTEESS-TT-EEEEEEETTEEEEEETTBPPPHHHHHHHHHH--SPPTT--TTHHHH--SS-B-TT-EEE--HHHHHHHHHHTTEE--GGGEEEEEEEEEEEEETTEEEEEEEEEEEEEEEEE-S-BTTEEEPPEEEEEEEEEEEESSTTSPP-EEEEEEEEEEEEEEEETTEEEEEEEEEEEEEEEEEEEPPP-

Radius of gyration: 21.34 Å; chains: 1; bounding box: 61×44×61 Å

pLDDT: mean 83.99, std 20.26, range [22.98, 98.5]

Foldseek 3Di:
DDPVPFPFDQWFADDDDDDDDDDDDDDDDDDDDDPDFDWAAFFFDQAADAFFKWKKWKKKKKWKKKFFPDPDPPDDRDDMDIDIFIWTWIWIKGQHDADPSRFRQKIKIFTQAIAGVVVRDGLDDGRWIWIWHADNRGIDIDTVNHGRDSVSSRSCVRGPDGDRVPQCPTCNFAGDPTTDGAFDKDFGPLVSVQVVVVSVQKHFDSVQKGWMKGQHDWDDQPPAIWGKMKIKMKGWQIARNDDDVFKGKGGWMKIKIKIWTHGSPSNDHTAKIKIKMKIWIWMWGDDPPDTTIMIMIIIMIMIMGMGGDDDD